Protein AF-L1PQD1-F1 (afdb_monomer)

pLDDT: mean 89.28, std 9.9, range [46.53, 98.81]

Solvent-accessible surface area (backbone atoms only — not comparable to full-atom values): 13372 Å² total; per-residue (Å²): 115,63,69,60,26,46,57,87,96,40,74,36,87,91,44,60,80,44,80,80,38,22,54,43,63,48,73,36,37,52,63,89,76,86,53,90,91,50,86,80,34,52,80,66,85,75,70,82,68,49,53,62,61,55,41,27,73,70,28,41,20,39,38,36,41,33,48,40,90,91,62,50,49,76,46,77,61,42,46,44,18,42,45,25,35,27,43,35,36,27,25,44,31,38,49,36,62,46,30,81,48,18,31,42,26,26,27,42,34,47,26,50,21,70,57,27,35,61,46,58,40,54,42,22,70,28,48,39,34,62,25,77,54,66,18,34,103,87,67,26,24,30,44,38,39,31,48,23,57,40,27,30,39,59,43,69,41,85,62,89,83,46,53,76,44,27,22,38,27,35,43,34,48,31,39,24,72,44,28,64,43,61,47,77,39,44,75,51,35,32,40,36,35,41,37,39,31,58,58,76,41,53,68,41,64,33,83,55,80,60,47,25,16,35,101,61,24,45,76,29,76,85,80,21,36,30,25,56,37,56,35,70,77,56,48,68,34,70,68,47,44,47,31,54,66,64,26,39,71,84,64,50,63,40,78,62,83,90,126

Secondary structure (DSSP, 8-state):
--GGGEETTEE-TTS---TTGGGS-EEEE-S----TTS---TT----TTHHHHHT-TT--SEEEEE--GGG-EE-SEEE--TT--EEEEESEE-SEEE-TT-TT--EEEEES-SS--EEE-TT-SSTT-STTS---TTTS-EEEEES-TT--EEEPP--TTSPSSPEEEEEEEES-TT--S-EE-TT--EEEEEEEES--S-EE---SPPB-B-TTS-B-TTT--EEEEE-HHHHTSHHHHHIIIIISTT--EE-----

Nearest PDB structures (foldseek):
  6nig-assembly1_B  TM=4.985E-01  e=6.477E-01  Homo sapiens
  1xcd-assembly1_A  TM=4.326E-01  e=9.245E-01  Bos taurus
  2xot-assembly1_A  TM=3.477E-01  e=4.949E+00  Mus musculus
  3a7b-assembly1_A  TM=3.875E-01  e=8.229E+00  Mus musculus
  6nig-assembly1_A  TM=2.194E-01  e=1.790E+00  Homo sapiens

Sequence (259 aa):
NFASVFSGDKIDLSKRLSSEEAVNALMISQASQNNPNIIDTSKINNLEGIEYIISNPLLKATIYIELSATKKQSIPYLKLGQKVGGFGIVWVDTPNIDLSKAENLIAIQIMNNASIKKIDLSASKAIMQKGVANHNNFSGTAIRFANCSQLEEVIFPDVSKAPAPISAYSISFLNLPALKSTIDLSKLQVVQYIYLGGISAKVIYPTQKFLYYLSRGEKDNTNGTLFFTPTEDIFNRPETKKFVETYIPDKKIGVARFN

Mean predicted aligned error: 5.27 Å

Structure (mmCIF, N/CA/C/O backbone):
data_AF-L1PQD1-F1
#
_entry.id   AF-L1PQD1-F1
#
loop_
_atom_site.group_PDB
_atom_site.id
_atom_site.type_symbol
_atom_site.label_atom_id
_atom_site.label_alt_id
_atom_site.label_comp_id
_atom_site.label_asym_id
_atom_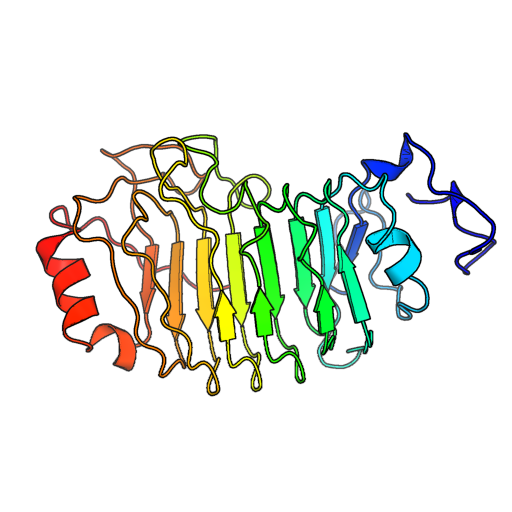site.label_entity_id
_atom_site.label_seq_id
_atom_site.pdbx_PDB_ins_code
_atom_site.Cartn_x
_atom_site.Cartn_y
_atom_site.Cartn_z
_atom_site.occupancy
_atom_site.B_iso_or_equiv
_atom_site.auth_seq_id
_atom_site.auth_comp_id
_atom_site.auth_asym_id
_atom_site.auth_atom_id
_atom_site.pdbx_PDB_model_num
ATOM 1 N N . ASN A 1 1 ? 9.389 12.717 -18.436 1.00 74.12 1 ASN A N 1
ATOM 2 C CA . ASN A 1 1 ? 10.100 12.074 -19.564 1.00 74.12 1 ASN A CA 1
ATOM 3 C C . ASN A 1 1 ? 11.375 11.441 -19.008 1.00 74.12 1 ASN A C 1
ATOM 5 O O . ASN A 1 1 ? 11.881 11.967 -18.024 1.00 74.12 1 ASN A O 1
ATOM 9 N N . PHE A 1 2 ? 11.837 10.325 -19.568 1.00 83.44 2 PHE A N 1
ATOM 10 C CA . PHE A 1 2 ? 13.028 9.574 -19.136 1.00 83.44 2 PHE A CA 1
ATOM 11 C C . PHE A 1 2 ? 14.003 9.406 -20.311 1.00 83.44 2 PHE A C 1
ATOM 13 O O . PHE A 1 2 ? 14.543 8.331 -20.531 1.00 83.44 2 PHE A O 1
ATOM 20 N N . ALA A 1 3 ? 14.158 10.439 -21.139 1.00 83.38 3 ALA A N 1
ATOM 21 C CA . ALA A 1 3 ? 14.835 10.345 -22.426 1.00 83.38 3 ALA A CA 1
ATOM 22 C C . ALA A 1 3 ? 16.300 9.894 -22.307 1.00 83.38 3 ALA A C 1
ATOM 24 O O . ALA A 1 3 ? 16.826 9.305 -23.253 1.00 83.38 3 ALA A O 1
ATOM 25 N N . SER A 1 4 ? 16.954 10.114 -21.159 1.00 86.50 4 SER A N 1
ATOM 26 C CA . SER A 1 4 ? 18.360 9.749 -20.976 1.00 86.50 4 SER A CA 1
ATOM 27 C C . SER A 1 4 ? 18.611 8.245 -21.051 1.00 86.50 4 SER A C 1
ATOM 29 O O . SER A 1 4 ? 19.727 7.856 -21.374 1.00 86.50 4 SER A O 1
ATOM 31 N N . VAL A 1 5 ? 17.605 7.402 -20.792 1.00 87.31 5 VAL A N 1
ATOM 32 C CA . VAL A 1 5 ? 17.732 5.932 -20.809 1.00 87.31 5 VAL A CA 1
ATOM 33 C C . VAL A 1 5 ? 17.101 5.272 -22.034 1.00 87.31 5 VAL A C 1
ATOM 35 O O . VAL A 1 5 ? 17.070 4.050 -22.106 1.00 87.31 5 VAL A O 1
ATOM 38 N N . PHE A 1 6 ? 16.613 6.043 -23.009 1.00 85.31 6 PHE A N 1
ATOM 39 C CA . PHE A 1 6 ? 16.013 5.494 -24.229 1.00 85.31 6 PHE A CA 1
ATOM 40 C C . PHE A 1 6 ? 16.946 5.614 -25.443 1.00 85.31 6 PHE A C 1
ATOM 42 O O . PHE A 1 6 ? 17.781 6.521 -25.559 1.00 85.31 6 PHE A O 1
ATOM 49 N N . SER A 1 7 ? 16.785 4.680 -26.375 1.00 83.19 7 SER A N 1
ATOM 50 C CA . SER A 1 7 ? 17.317 4.718 -27.736 1.00 83.19 7 SER A CA 1
ATOM 51 C C . SER A 1 7 ? 16.186 4.328 -28.688 1.00 83.19 7 SER A C 1
ATOM 53 O O . SER A 1 7 ? 15.835 3.155 -28.811 1.00 83.19 7 SER A O 1
ATOM 55 N N . GLY A 1 8 ? 15.550 5.334 -29.297 1.00 83.19 8 GLY A N 1
ATOM 56 C CA . GLY A 1 8 ? 14.286 5.142 -30.008 1.00 83.19 8 GLY A CA 1
ATOM 57 C C . GLY A 1 8 ? 13.163 4.740 -29.049 1.00 83.19 8 GLY A C 1
ATOM 58 O O . GLY A 1 8 ? 12.905 5.432 -28.066 1.00 83.19 8 GLY A O 1
ATOM 59 N N . ASP A 1 9 ? 12.509 3.618 -29.336 1.00 78.44 9 ASP A N 1
ATOM 60 C CA . ASP A 1 9 ? 11.418 3.027 -28.553 1.00 78.44 9 ASP A CA 1
ATOM 61 C C . ASP A 1 9 ? 11.890 2.008 -27.499 1.00 78.44 9 ASP A C 1
ATOM 63 O O . ASP A 1 9 ? 11.066 1.437 -26.784 1.00 78.44 9 ASP A O 1
ATOM 67 N N . LYS A 1 10 ? 13.206 1.789 -27.372 1.00 83.81 10 LYS A N 1
ATOM 68 C CA . LYS A 1 10 ? 13.803 0.807 -26.454 1.00 83.81 10 LYS A CA 1
ATOM 69 C C . LYS A 1 10 ? 14.551 1.474 -25.311 1.00 83.81 10 LYS A C 1
ATOM 71 O O . LYS A 1 10 ? 15.157 2.533 -25.484 1.00 83.81 10 LYS A O 1
ATOM 76 N N . ILE A 1 11 ? 14.569 0.807 -24.159 1.00 84.12 11 ILE A N 1
ATOM 77 C CA . ILE A 1 11 ? 15.434 1.175 -23.036 1.00 84.12 11 ILE A CA 1
ATOM 78 C C . ILE A 1 11 ? 16.861 0.704 -23.347 1.00 84.12 11 ILE A C 1
ATOM 80 O O . ILE A 1 11 ? 17.098 -0.467 -23.637 1.00 84.12 11 ILE A O 1
ATOM 84 N N . ASP A 1 12 ? 17.813 1.628 -23.292 1.00 85.19 12 ASP A N 1
ATOM 85 C CA . ASP A 1 12 ? 19.238 1.378 -23.480 1.00 85.19 12 ASP A CA 1
ATOM 86 C C . ASP A 1 12 ? 19.916 1.208 -22.117 1.00 85.19 12 ASP A C 1
ATOM 88 O O . ASP A 1 12 ? 20.188 2.177 -21.406 1.00 85.19 12 ASP A O 1
ATOM 92 N N . LEU A 1 13 ? 20.210 -0.045 -21.766 1.00 84.44 13 LEU A N 1
ATOM 93 C CA . LEU A 1 13 ? 20.796 -0.421 -20.475 1.00 84.44 13 LEU A CA 1
ATOM 94 C C . LEU A 1 13 ? 22.215 0.136 -20.261 1.00 84.44 13 LEU A C 1
ATOM 96 O O . LEU A 1 13 ? 22.699 0.153 -19.124 1.00 84.44 13 LEU A O 1
ATOM 100 N N . SER A 1 14 ? 22.887 0.589 -21.328 1.00 84.62 14 SER A N 1
ATOM 101 C CA . SER A 1 14 ? 24.205 1.227 -21.232 1.00 84.62 14 SER A CA 1
ATOM 102 C C . SER A 1 14 ? 24.129 2.674 -20.737 1.00 84.62 14 SER A C 1
ATOM 104 O O . SER A 1 14 ? 25.111 3.204 -20.205 1.00 84.62 14 SER A O 1
ATOM 106 N N . LYS A 1 15 ? 22.962 3.314 -20.871 1.00 86.38 15 LYS A N 1
ATOM 107 C CA . LYS A 1 15 ? 22.741 4.698 -20.459 1.00 86.38 15 LYS A CA 1
ATOM 108 C C . LYS A 1 15 ? 22.258 4.786 -19.019 1.00 86.38 15 LYS A C 1
ATOM 110 O O . LYS A 1 15 ? 21.586 3.903 -18.500 1.00 86.38 15 LYS A O 1
ATOM 115 N N . ARG A 1 16 ? 22.581 5.901 -18.363 1.00 86.44 16 ARG A N 1
ATOM 116 C CA . ARG A 1 16 ? 22.195 6.161 -16.971 1.00 86.44 16 ARG A CA 1
ATOM 117 C C . ARG A 1 16 ? 21.056 7.167 -16.898 1.00 86.44 16 ARG A C 1
ATOM 119 O O . ARG A 1 16 ? 21.007 8.118 -17.677 1.00 86.44 16 ARG A O 1
ATOM 126 N N . LEU A 1 17 ? 20.182 6.969 -15.912 1.00 89.88 17 LEU A N 1
ATOM 127 C CA . LEU A 1 17 ? 19.153 7.935 -15.546 1.00 89.88 17 LEU A CA 1
ATOM 128 C C . LEU A 1 17 ? 19.810 9.244 -15.092 1.00 89.88 17 LEU A C 1
ATOM 130 O O . LEU A 1 17 ? 20.686 9.223 -14.222 1.00 89.88 17 LEU A O 1
ATOM 134 N N . SER A 1 18 ? 19.403 10.367 -15.679 1.00 90.12 18 SER A N 1
ATOM 135 C CA . SER A 1 18 ? 19.914 11.679 -15.283 1.00 90.12 18 SER A CA 1
ATOM 136 C C . SER A 1 18 ? 19.324 12.125 -13.940 1.00 90.12 18 SER A C 1
ATOM 138 O O . SER A 1 18 ? 18.225 11.724 -13.553 1.00 90.12 18 SER A O 1
ATOM 140 N N . SER A 1 19 ? 20.040 12.990 -13.218 1.00 88.62 19 SER A N 1
ATOM 141 C CA . SER A 1 19 ? 19.554 13.543 -11.945 1.00 88.62 19 SER A CA 1
ATOM 142 C C . SER A 1 19 ? 18.266 14.359 -12.103 1.00 88.62 19 SER A C 1
ATOM 144 O O . SER A 1 19 ? 17.429 14.351 -11.204 1.00 88.62 19 SER A O 1
ATOM 146 N N . GLU A 1 20 ? 18.101 15.043 -13.238 1.00 90.12 20 GLU A N 1
ATOM 147 C CA . GLU A 1 20 ? 16.897 15.818 -13.561 1.00 90.12 20 GLU A CA 1
ATOM 148 C C . GLU A 1 20 ? 15.695 14.904 -13.822 1.00 90.12 20 GLU A C 1
ATOM 150 O O . GLU A 1 20 ? 14.583 15.192 -13.390 1.00 90.12 20 GLU A O 1
ATOM 155 N N . GLU A 1 21 ? 15.910 13.761 -14.476 1.00 90.31 21 GLU A N 1
ATOM 156 C CA . GLU A 1 21 ? 14.843 12.800 -14.756 1.00 90.31 21 GLU A CA 1
ATOM 157 C C . GLU A 1 21 ? 14.498 11.928 -13.549 1.00 90.31 21 GLU A C 1
ATOM 159 O O . GLU A 1 21 ? 13.374 11.442 -13.437 1.00 90.31 21 GLU A O 1
ATOM 164 N N . ALA A 1 22 ? 15.424 11.764 -12.606 1.00 91.00 22 ALA A N 1
ATOM 165 C CA . ALA A 1 22 ? 15.243 10.926 -11.428 1.00 91.00 22 ALA A CA 1
ATOM 166 C C . ALA A 1 22 ? 14.111 11.379 -10.489 1.00 91.00 22 ALA A C 1
ATOM 168 O O . ALA A 1 22 ? 13.666 10.593 -9.656 1.00 91.00 22 ALA A O 1
ATOM 169 N N . VAL A 1 23 ? 13.629 12.618 -10.604 1.00 90.00 23 VAL A N 1
ATOM 170 C CA . VAL A 1 23 ? 12.482 13.125 -9.828 1.00 90.00 23 VAL A CA 1
ATOM 171 C C . VAL A 1 23 ? 11.153 13.027 -10.580 1.00 90.00 23 VAL A C 1
ATOM 173 O O . VAL A 1 23 ? 10.097 13.274 -9.994 1.00 90.00 23 VAL A O 1
ATOM 176 N N . ASN A 1 24 ? 11.180 12.662 -11.864 1.00 89.62 24 ASN A N 1
ATOM 177 C CA . ASN A 1 24 ? 9.975 12.544 -12.672 1.00 89.62 24 ASN A CA 1
ATOM 178 C C . ASN A 1 24 ? 9.164 11.325 -12.240 1.00 89.62 24 ASN A C 1
ATOM 180 O O . ASN A 1 24 ? 9.697 10.227 -12.100 1.00 89.62 24 ASN A O 1
ATOM 184 N N . ALA A 1 25 ? 7.854 11.505 -12.077 1.00 88.94 25 ALA A N 1
ATOM 185 C CA . ALA A 1 25 ? 6.948 10.387 -11.861 1.00 88.94 25 ALA A CA 1
ATOM 186 C C . ALA A 1 25 ? 6.976 9.423 -13.060 1.00 88.94 25 ALA A C 1
ATOM 188 O O . ALA A 1 25 ? 6.908 9.854 -14.215 1.00 88.94 25 ALA A O 1
ATOM 189 N N . LEU A 1 26 ? 7.042 8.121 -12.781 1.00 90.44 26 LEU A N 1
ATOM 190 C CA . LEU A 1 26 ? 6.860 7.074 -13.781 1.00 90.44 26 LEU A CA 1
ATOM 191 C C . LEU A 1 26 ? 5.385 6.691 -13.790 1.00 90.44 26 LEU A C 1
ATOM 193 O O . LEU A 1 26 ? 4.930 5.960 -12.918 1.00 90.44 26 LEU A O 1
ATOM 197 N N . MET A 1 27 ? 4.646 7.241 -14.748 1.00 89.38 27 MET A N 1
ATOM 198 C CA . MET A 1 27 ? 3.200 7.076 -14.871 1.00 89.38 27 MET A CA 1
ATOM 199 C C . MET A 1 27 ? 2.902 6.403 -16.205 1.00 89.38 27 MET A C 1
ATOM 201 O O . MET A 1 27 ? 3.133 7.002 -17.253 1.00 89.38 27 MET A O 1
ATOM 205 N N . ILE A 1 28 ? 2.405 5.171 -16.166 1.00 90.19 28 ILE A N 1
ATOM 206 C CA . ILE A 1 28 ? 1.885 4.450 -17.329 1.00 90.19 28 ILE A CA 1
ATOM 207 C C . ILE A 1 28 ? 0.445 4.093 -16.997 1.00 90.19 28 ILE A C 1
ATOM 209 O O . ILE A 1 28 ? 0.208 3.382 -16.026 1.00 90.19 28 ILE A O 1
ATOM 213 N N . SER A 1 29 ? -0.520 4.588 -17.765 1.00 89.12 29 SER A N 1
ATOM 214 C CA . SER A 1 29 ? -1.926 4.231 -17.579 1.00 89.12 29 SER A CA 1
ATOM 215 C C . SER A 1 29 ? -2.605 4.004 -18.921 1.00 89.12 29 SER A C 1
ATOM 217 O O . SER A 1 29 ? -2.494 4.811 -19.844 1.00 89.12 29 SER A O 1
ATOM 219 N N . GLN A 1 30 ? -3.328 2.891 -19.014 1.00 86.56 30 GLN A N 1
ATOM 220 C CA . GLN A 1 30 ? -4.228 2.586 -20.125 1.00 86.56 30 GLN A CA 1
ATOM 221 C C . GLN A 1 30 ? -5.637 3.162 -19.940 1.00 86.56 30 GLN A C 1
ATOM 223 O O . GLN A 1 30 ? -6.500 2.923 -20.786 1.00 86.56 30 GLN A O 1
ATOM 228 N N . ALA A 1 31 ? -5.889 3.914 -18.865 1.00 79.31 31 ALA A N 1
ATOM 229 C CA . ALA A 1 31 ? -7.127 4.665 -18.721 1.00 79.31 31 ALA A CA 1
ATOM 230 C C . ALA A 1 31 ? -7.241 5.741 -19.818 1.00 79.31 31 ALA A C 1
ATOM 232 O O . ALA A 1 31 ? -6.238 6.274 -20.294 1.00 79.31 31 ALA A O 1
ATOM 233 N N . SER A 1 32 ? -8.475 6.073 -20.216 1.00 71.25 32 SER A N 1
ATOM 234 C CA . SER A 1 32 ? -8.728 7.117 -21.217 1.00 71.25 32 SER A CA 1
ATOM 235 C C . SER A 1 32 ? -8.133 8.447 -20.757 1.00 71.25 32 SER A C 1
ATOM 237 O O . SER A 1 32 ? -8.577 9.010 -19.753 1.00 71.25 32 SER A O 1
ATOM 239 N N . GLN A 1 33 ? -7.144 8.961 -21.491 1.00 69.12 33 GLN A N 1
ATOM 240 C CA . GLN A 1 33 ? -6.566 10.270 -21.220 1.00 69.12 33 GLN A CA 1
ATOM 241 C C . GLN A 1 33 ? -7.315 11.339 -22.013 1.00 69.12 33 GLN A C 1
ATOM 243 O O . GLN A 1 33 ? -7.155 11.459 -23.223 1.00 69.12 33 GLN A O 1
ATOM 248 N N . ASN A 1 34 ? -8.121 12.135 -21.313 1.00 68.50 34 ASN A N 1
ATOM 249 C CA . ASN A 1 34 ? -8.920 13.194 -21.931 1.00 68.50 34 ASN A CA 1
ATOM 250 C C . ASN A 1 34 ? -8.252 14.578 -21.821 1.00 68.50 34 ASN A C 1
ATOM 252 O O . ASN A 1 34 ? -8.765 15.548 -22.375 1.00 68.50 34 ASN A O 1
ATOM 256 N N . ASN A 1 35 ? -7.127 14.696 -21.103 1.00 73.69 35 ASN A N 1
ATOM 257 C CA . ASN A 1 35 ? -6.377 15.943 -20.984 1.00 73.69 35 ASN A CA 1
ATOM 258 C C . ASN A 1 35 ? -5.241 15.994 -22.025 1.00 73.69 35 ASN A C 1
ATOM 260 O O . ASN A 1 35 ? -4.272 15.244 -21.888 1.00 73.69 35 ASN A O 1
ATOM 264 N N . PRO A 1 36 ? -5.295 16.907 -23.012 1.00 70.50 36 PRO A N 1
ATOM 265 C CA . PRO A 1 36 ? -4.275 17.011 -24.058 1.00 70.50 36 PRO A CA 1
ATOM 266 C C . PRO A 1 36 ? -2.901 17.466 -23.538 1.00 70.50 36 PRO A C 1
ATOM 268 O O . PRO A 1 36 ? -1.906 17.313 -24.239 1.00 70.50 36 PRO A O 1
ATOM 271 N N . ASN A 1 37 ? -2.824 18.004 -22.316 1.00 74.88 37 ASN A N 1
ATOM 272 C CA . ASN A 1 37 ? -1.566 18.425 -21.692 1.00 74.88 37 ASN A CA 1
ATOM 273 C C . ASN A 1 37 ? -0.834 17.282 -20.972 1.00 74.88 37 ASN A C 1
ATOM 275 O O . ASN A 1 37 ? 0.238 17.501 -20.407 1.00 74.88 37 ASN A O 1
ATOM 279 N N . ILE A 1 38 ? -1.409 16.076 -20.939 1.00 71.94 38 ILE A N 1
ATOM 280 C CA . ILE A 1 38 ? -0.785 14.899 -20.336 1.00 71.94 38 ILE A CA 1
ATOM 281 C C . ILE A 1 38 ? -0.282 13.992 -21.454 1.00 71.94 38 ILE A C 1
ATOM 283 O O . ILE A 1 38 ? -0.984 13.741 -22.430 1.00 71.94 38 ILE A O 1
ATOM 287 N N . ILE A 1 39 ? 0.939 13.480 -21.292 1.00 77.38 39 ILE A N 1
ATOM 288 C CA . ILE A 1 39 ? 1.499 12.479 -22.199 1.00 77.38 39 ILE A CA 1
ATOM 289 C C . ILE A 1 39 ? 0.574 11.258 -22.195 1.00 77.38 39 ILE A C 1
ATOM 291 O O . ILE A 1 39 ? 0.394 10.605 -21.165 1.00 77.38 39 ILE A O 1
ATOM 295 N N . ASP A 1 40 ? -0.007 10.960 -23.354 1.00 81.00 40 ASP A N 1
ATOM 296 C CA . ASP A 1 40 ? -0.836 9.779 -23.549 1.00 81.00 40 ASP A CA 1
ATOM 297 C C . ASP A 1 40 ? 0.035 8.517 -23.490 1.00 81.00 40 ASP A C 1
ATOM 299 O O . ASP A 1 40 ? 0.809 8.221 -24.402 1.00 81.00 40 ASP A O 1
ATOM 303 N N . THR A 1 41 ? -0.092 7.774 -22.392 1.00 83.56 41 THR A N 1
ATOM 304 C CA . THR A 1 41 ? 0.613 6.504 -22.177 1.00 83.56 41 THR A CA 1
ATOM 305 C C . THR A 1 41 ? -0.256 5.288 -22.485 1.00 83.56 41 THR A C 1
ATOM 307 O O . THR A 1 41 ? 0.225 4.160 -22.386 1.00 83.56 41 THR A O 1
ATOM 310 N N . SER A 1 42 ? -1.492 5.485 -22.963 1.00 83.19 42 SER A N 1
ATOM 311 C CA . SER A 1 42 ? -2.436 4.395 -23.255 1.00 83.19 42 SER A CA 1
ATOM 312 C C . SER A 1 42 ? -1.979 3.473 -24.389 1.00 83.19 42 SER A C 1
ATOM 314 O O . SER A 1 42 ? -2.416 2.321 -24.495 1.00 83.19 42 SER A O 1
ATOM 316 N N . LYS A 1 43 ? -1.063 3.972 -25.225 1.00 82.31 43 LYS A N 1
ATOM 317 C CA . LYS A 1 43 ? -0.441 3.245 -26.336 1.00 82.31 43 LYS A CA 1
ATOM 318 C C . LYS A 1 43 ? 0.754 2.393 -25.905 1.00 82.31 43 LYS A C 1
ATOM 320 O O . LYS A 1 43 ? 1.199 1.559 -26.691 1.00 82.31 43 LYS A O 1
ATOM 325 N N . ILE A 1 44 ? 1.265 2.572 -24.684 1.00 82.06 44 ILE A N 1
ATOM 326 C CA . ILE A 1 44 ? 2.345 1.742 -24.146 1.00 82.06 44 ILE A CA 1
ATOM 327 C C . ILE A 1 44 ? 1.762 0.361 -23.823 1.00 82.06 44 ILE A C 1
ATOM 329 O O . ILE A 1 44 ? 0.948 0.194 -22.914 1.00 82.06 44 ILE A O 1
ATOM 333 N N . ASN A 1 45 ? 2.171 -0.636 -24.608 1.00 79.31 45 ASN A N 1
ATOM 334 C CA . ASN A 1 45 ? 1.689 -2.016 -24.499 1.00 79.31 45 ASN A CA 1
ATOM 335 C C . ASN A 1 45 ? 2.805 -3.016 -24.150 1.00 79.31 45 ASN A C 1
ATOM 337 O O . ASN A 1 45 ? 2.520 -4.203 -24.063 1.00 79.31 45 ASN A O 1
ATOM 341 N N . ASN A 1 46 ? 4.045 -2.560 -23.952 1.00 85.69 46 ASN A N 1
ATOM 342 C CA . ASN A 1 46 ? 5.180 -3.381 -23.529 1.00 85.69 46 ASN A CA 1
ATOM 343 C C . ASN A 1 46 ? 5.870 -2.703 -22.336 1.00 85.69 46 ASN A C 1
ATOM 345 O O . ASN A 1 46 ? 6.114 -1.498 -22.381 1.00 85.69 46 ASN A O 1
ATOM 349 N N . LEU A 1 47 ? 6.139 -3.469 -21.280 1.00 90.12 47 LEU A N 1
ATOM 350 C CA . LEU A 1 47 ? 6.832 -3.025 -20.068 1.00 90.12 47 LEU A CA 1
ATOM 351 C C . LEU A 1 47 ? 8.254 -3.597 -19.943 1.00 90.12 47 LEU A C 1
ATOM 353 O O . LEU A 1 47 ? 8.883 -3.426 -18.904 1.00 90.12 47 LEU A O 1
ATOM 357 N N . GLU A 1 48 ? 8.763 -4.280 -20.966 1.00 88.12 48 GLU A N 1
ATOM 358 C CA . GLU A 1 48 ? 10.111 -4.851 -20.964 1.00 88.12 48 GLU A CA 1
ATOM 359 C C . GLU A 1 48 ? 11.185 -3.803 -20.622 1.00 88.12 48 GLU A C 1
ATOM 361 O O . GLU A 1 48 ? 11.231 -2.713 -21.198 1.00 88.12 48 GLU A O 1
ATOM 366 N N . GLY A 1 49 ? 12.051 -4.134 -19.660 1.00 88.44 49 GLY A N 1
ATOM 367 C CA . GLY A 1 49 ? 13.152 -3.282 -19.214 1.00 88.44 49 GLY A CA 1
ATOM 368 C C . GLY A 1 49 ? 12.752 -2.184 -18.225 1.00 88.44 49 GLY A C 1
ATOM 369 O O . GLY A 1 49 ? 13.630 -1.476 -17.724 1.00 88.44 49 GLY A O 1
ATOM 370 N N . ILE A 1 50 ? 11.465 -2.023 -17.892 1.00 91.38 50 ILE A N 1
ATOM 371 C CA . ILE A 1 50 ? 11.012 -1.003 -16.932 1.00 91.38 50 ILE A CA 1
ATOM 372 C C . ILE A 1 50 ? 11.625 -1.196 -15.541 1.00 91.38 50 ILE A C 1
ATOM 374 O O . ILE A 1 50 ? 11.826 -0.226 -14.803 1.00 91.38 50 ILE A O 1
ATOM 378 N N . GLU A 1 51 ? 11.989 -2.431 -15.195 1.00 92.69 51 GLU A N 1
ATOM 379 C CA . GLU A 1 51 ? 12.708 -2.769 -13.974 1.00 92.69 51 GLU A CA 1
ATOM 380 C C . GLU A 1 51 ? 14.029 -1.998 -13.846 1.00 92.69 51 GLU A C 1
ATOM 382 O O . GLU A 1 51 ? 14.426 -1.665 -12.728 1.00 92.69 51 GLU A O 1
ATOM 387 N N . TYR A 1 52 ? 14.678 -1.629 -14.958 1.00 90.69 52 TYR A N 1
ATOM 388 C CA . TYR A 1 52 ? 15.921 -0.851 -14.958 1.00 90.69 52 TYR A CA 1
ATOM 389 C C . TYR A 1 52 ? 15.704 0.582 -14.461 1.00 90.69 52 TYR A C 1
ATOM 391 O O . TYR A 1 52 ? 16.519 1.123 -13.713 1.00 90.69 52 TYR A O 1
ATOM 399 N N . ILE A 1 53 ? 14.575 1.189 -14.835 1.00 91.88 53 ILE A N 1
ATOM 400 C CA . ILE A 1 53 ? 14.195 2.525 -14.368 1.00 91.88 53 ILE A CA 1
ATOM 401 C C . ILE A 1 53 ? 13.787 2.444 -12.897 1.00 91.88 53 ILE A C 1
ATOM 403 O O . ILE A 1 53 ? 14.305 3.196 -12.074 1.00 91.88 53 ILE A O 1
ATOM 407 N N . ILE A 1 54 ? 12.898 1.505 -12.555 1.00 93.75 54 ILE A N 1
ATOM 408 C CA . ILE A 1 54 ? 12.334 1.351 -11.202 1.00 93.75 54 ILE A CA 1
ATOM 409 C C . ILE A 1 54 ? 13.415 1.046 -10.160 1.00 93.75 54 ILE A C 1
ATOM 411 O O . ILE A 1 54 ? 13.383 1.590 -9.054 1.00 93.75 54 ILE A O 1
ATOM 415 N N . SER A 1 55 ? 14.380 0.194 -10.510 1.00 91.88 55 SER A N 1
ATOM 416 C CA . SER A 1 55 ? 15.466 -0.197 -9.607 1.00 91.88 55 SER A CA 1
ATOM 417 C C . SER A 1 55 ? 16.606 0.817 -9.538 1.00 91.88 55 SER A C 1
ATOM 419 O O . SER A 1 55 ? 17.542 0.632 -8.751 1.00 91.88 55 SER A O 1
ATOM 421 N N . ASN A 1 56 ? 16.539 1.906 -10.311 1.00 92.06 56 ASN A N 1
ATOM 422 C CA . ASN A 1 56 ? 17.596 2.901 -10.339 1.00 92.06 56 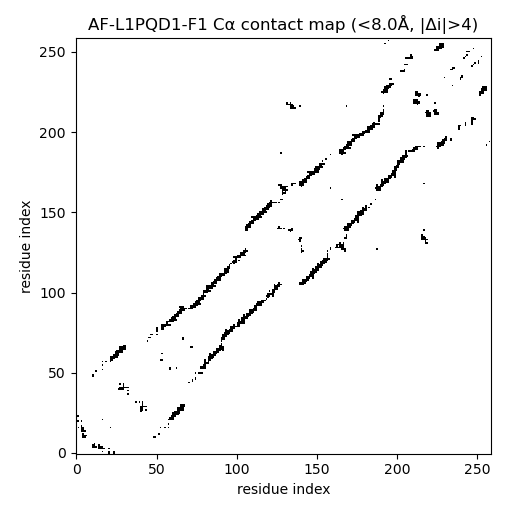ASN A CA 1
ATOM 423 C C . ASN A 1 56 ? 17.750 3.591 -8.961 1.00 92.06 56 ASN A C 1
ATOM 425 O O . ASN A 1 56 ? 16.795 4.192 -8.462 1.00 92.06 56 ASN A O 1
ATOM 429 N N . PRO A 1 57 ? 18.951 3.594 -8.347 1.00 90.06 57 PRO A N 1
ATOM 430 C CA . PRO A 1 57 ? 19.169 4.188 -7.023 1.00 90.06 57 PRO A CA 1
ATOM 431 C C . PRO A 1 57 ? 18.925 5.701 -6.931 1.00 90.06 57 PRO A C 1
ATOM 433 O O . PRO A 1 57 ? 18.765 6.238 -5.829 1.00 90.06 57 PRO A O 1
ATOM 436 N N . LEU A 1 58 ? 18.952 6.414 -8.061 1.00 92.00 58 LEU A N 1
ATOM 437 C CA . LEU A 1 58 ? 18.686 7.850 -8.100 1.00 92.00 58 LEU A CA 1
ATOM 438 C C . LEU A 1 58 ? 17.189 8.160 -8.089 1.00 92.00 58 LEU A C 1
ATOM 440 O O . LEU A 1 58 ? 16.831 9.241 -7.622 1.00 92.00 58 LEU A O 1
ATOM 444 N N . LEU A 1 59 ? 16.339 7.230 -8.543 1.00 94.19 59 LEU A N 1
ATOM 445 C CA . LEU A 1 59 ? 14.908 7.458 -8.724 1.00 94.19 59 LEU A CA 1
ATOM 446 C C . LEU A 1 59 ? 14.239 7.851 -7.397 1.00 94.19 59 LEU A C 1
ATOM 448 O O . LEU A 1 59 ? 14.124 7.060 -6.459 1.00 94.19 59 LEU A O 1
ATOM 452 N N . LYS A 1 60 ? 13.779 9.099 -7.337 1.00 94.06 60 LYS A N 1
ATOM 453 C CA . LYS A 1 60 ? 13.076 9.736 -6.222 1.00 94.06 60 LYS A CA 1
ATOM 454 C C . LYS A 1 60 ? 11.695 10.174 -6.695 1.00 94.06 60 LYS A C 1
ATOM 456 O O . LYS A 1 60 ? 11.389 11.363 -6.770 1.00 94.06 60 LYS A O 1
ATOM 461 N N . ALA A 1 61 ? 10.874 9.199 -7.053 1.00 91.06 61 ALA A N 1
ATOM 462 C CA . ALA A 1 61 ? 9.609 9.452 -7.719 1.00 91.06 61 ALA A CA 1
ATOM 463 C C . ALA A 1 61 ? 8.486 8.549 -7.206 1.00 91.06 61 ALA A C 1
ATOM 465 O O . ALA A 1 61 ? 8.712 7.601 -6.449 1.00 91.06 61 ALA A O 1
ATOM 466 N N . THR A 1 62 ? 7.266 8.867 -7.637 1.00 91.69 62 THR A N 1
ATOM 467 C CA . THR A 1 62 ? 6.141 7.930 -7.595 1.00 91.69 62 THR A CA 1
ATOM 468 C C . THR A 1 62 ? 6.146 7.103 -8.872 1.00 91.69 62 THR A C 1
ATOM 470 O O . THR A 1 62 ? 6.327 7.645 -9.963 1.00 91.69 62 THR A O 1
ATOM 473 N N . ILE A 1 63 ? 5.931 5.803 -8.720 1.00 94.19 63 ILE A N 1
ATOM 474 C CA . ILE A 1 63 ? 5.780 4.836 -9.800 1.00 94.19 63 ILE A CA 1
ATOM 475 C C . ILE A 1 63 ? 4.329 4.370 -9.784 1.00 94.19 63 ILE A C 1
ATOM 477 O O . ILE A 1 63 ? 3.852 3.895 -8.755 1.00 94.19 63 ILE A O 1
ATOM 481 N N . TYR A 1 64 ? 3.631 4.500 -10.904 1.00 93.31 64 TYR A N 1
ATOM 482 C CA . TYR A 1 64 ? 2.271 4.010 -11.078 1.00 93.31 64 TYR A CA 1
ATOM 483 C C . TYR A 1 64 ? 2.117 3.407 -12.472 1.00 93.31 64 TYR A C 1
ATOM 485 O O . TYR A 1 64 ? 2.305 4.096 -13.477 1.00 93.31 64 TYR A O 1
ATOM 493 N N . ILE A 1 65 ? 1.794 2.118 -12.523 1.00 94.38 65 ILE A N 1
ATOM 494 C CA . ILE A 1 65 ? 1.569 1.377 -13.762 1.00 94.38 65 ILE A CA 1
ATOM 495 C C . ILE A 1 65 ? 0.185 0.746 -13.696 1.00 94.38 65 ILE A C 1
ATOM 497 O O . ILE A 1 65 ? -0.080 -0.137 -12.884 1.00 94.38 65 ILE A O 1
ATOM 501 N N . GLU A 1 66 ? -0.692 1.182 -14.580 1.00 93.31 66 GLU A N 1
ATOM 502 C CA . GLU A 1 66 ? -2.055 0.700 -14.700 1.00 93.31 66 GLU A CA 1
ATOM 503 C C . GLU A 1 66 ? -2.300 0.206 -16.120 1.00 93.31 66 GLU A C 1
ATOM 505 O O . GLU A 1 66 ? -2.331 0.971 -17.086 1.00 93.31 66 GLU A O 1
ATOM 510 N N . LEU A 1 67 ? -2.480 -1.104 -16.240 1.00 93.31 67 LEU A N 1
ATOM 511 C CA . LEU A 1 67 ? -2.920 -1.741 -17.472 1.00 93.31 67 LEU A CA 1
ATOM 512 C C . LEU A 1 67 ? -4.415 -2.067 -17.387 1.00 93.31 67 LEU A C 1
ATOM 514 O O . LEU A 1 67 ? -5.100 -1.750 -16.417 1.00 93.31 67 LEU A O 1
ATOM 518 N N . SER A 1 68 ? -4.930 -2.725 -18.416 1.00 90.88 68 SER A N 1
ATOM 519 C CA . SER A 1 68 ? -6.298 -3.242 -18.462 1.00 90.88 68 SER A CA 1
ATOM 520 C C . SER A 1 68 ? -6.328 -4.760 -18.293 1.00 90.88 68 SER A C 1
ATOM 522 O O . SER A 1 68 ? -5.353 -5.452 -18.588 1.00 90.88 68 SER A O 1
ATOM 524 N N . ALA A 1 69 ? -7.484 -5.303 -17.901 1.00 91.12 69 ALA A N 1
ATOM 525 C CA . ALA A 1 69 ? -7.692 -6.748 -17.776 1.00 91.12 69 ALA A CA 1
ATOM 526 C C . ALA A 1 69 ? -7.311 -7.531 -19.050 1.00 91.12 69 ALA A C 1
ATOM 528 O O . ALA A 1 69 ? -6.773 -8.635 -18.969 1.00 91.12 69 ALA A O 1
ATOM 529 N N . THR A 1 70 ? -7.549 -6.940 -20.225 1.00 90.12 70 THR A N 1
ATOM 530 C CA . THR A 1 70 ? -7.260 -7.529 -21.542 1.00 90.12 70 THR A CA 1
ATOM 531 C C . THR A 1 70 ? -5.810 -7.364 -21.994 1.00 90.12 70 THR A C 1
ATOM 533 O O . THR A 1 70 ? -5.395 -8.039 -22.929 1.00 90.12 70 THR A O 1
ATOM 536 N N . LYS A 1 71 ? -5.040 -6.466 -21.370 1.00 89.19 71 LYS A N 1
ATOM 537 C CA . LYS A 1 71 ? -3.641 -6.171 -21.728 1.00 89.19 71 LYS A CA 1
ATOM 538 C C . LYS A 1 71 ? -2.684 -6.362 -20.551 1.00 89.19 71 LYS A C 1
ATOM 540 O O . LYS A 1 71 ? -1.615 -5.756 -20.527 1.00 89.19 71 LYS A O 1
ATOM 545 N N . LYS A 1 72 ? -3.080 -7.162 -19.559 1.00 91.12 72 LYS A N 1
ATOM 546 C CA . LYS A 1 72 ? -2.250 -7.467 -18.393 1.00 91.12 72 LYS A CA 1
ATOM 547 C C . LYS A 1 72 ? -0.900 -8.040 -18.828 1.00 91.12 72 LYS A C 1
ATOM 549 O O . LYS A 1 72 ? -0.829 -8.818 -19.778 1.00 91.12 72 LYS A O 1
ATOM 554 N N . GLN A 1 73 ? 0.154 -7.668 -18.117 1.00 94.00 73 GLN A N 1
ATOM 555 C CA . GLN A 1 73 ? 1.524 -8.116 -18.379 1.00 94.00 73 GLN A CA 1
ATOM 556 C C . GLN A 1 73 ? 2.149 -8.677 -17.113 1.00 94.00 73 GLN A C 1
ATOM 558 O O . GLN A 1 73 ? 1.652 -8.418 -16.017 1.00 94.00 73 GLN A O 1
ATOM 563 N N . SER A 1 74 ? 3.238 -9.428 -17.267 1.00 95.31 74 SER A N 1
ATOM 564 C CA . SER A 1 74 ? 4.018 -9.916 -16.136 1.00 95.31 74 SER A CA 1
ATOM 565 C C . SER A 1 74 ? 5.397 -9.277 -16.099 1.00 95.31 74 SER A C 1
ATOM 567 O O . SER A 1 74 ? 6.069 -9.177 -17.122 1.00 95.31 74 SER A O 1
ATOM 569 N N . ILE A 1 75 ? 5.813 -8.881 -14.901 1.00 96.06 75 ILE A N 1
ATOM 570 C CA . ILE A 1 75 ? 7.194 -8.528 -14.585 1.00 96.06 75 ILE A CA 1
ATOM 571 C C . ILE A 1 75 ? 7.656 -9.524 -13.517 1.00 96.06 75 ILE A C 1
ATOM 573 O O . ILE A 1 75 ? 7.097 -9.509 -12.424 1.00 96.06 75 ILE A O 1
ATOM 577 N N . PRO A 1 76 ? 8.644 -10.397 -13.777 1.00 95.56 76 PRO A N 1
ATOM 578 C CA . PRO A 1 76 ? 9.003 -11.466 -12.838 1.00 95.56 76 PRO A CA 1
ATOM 579 C C . PRO A 1 76 ? 9.506 -10.968 -11.477 1.00 95.56 76 PRO A C 1
ATOM 581 O O . PRO A 1 76 ? 9.321 -11.631 -10.451 1.00 95.56 76 PRO A O 1
ATOM 584 N N . TYR A 1 77 ? 10.172 -9.813 -11.474 1.00 96.69 77 TYR A N 1
ATOM 585 C CA . TYR A 1 77 ? 10.822 -9.253 -10.301 1.00 96.69 77 TYR A CA 1
ATOM 586 C C . TYR A 1 77 ? 10.916 -7.730 -10.395 1.00 96.69 77 TYR A C 1
ATOM 588 O O . TYR A 1 77 ? 11.364 -7.190 -11.405 1.00 96.69 77 TYR A O 1
ATOM 596 N N . LEU A 1 78 ? 10.552 -7.041 -9.317 1.00 97.06 78 LEU A N 1
ATOM 597 C CA . LEU A 1 78 ? 10.768 -5.605 -9.155 1.00 97.06 78 LEU A CA 1
ATOM 598 C C . LEU A 1 78 ? 11.506 -5.338 -7.851 1.00 97.06 78 LEU A C 1
ATOM 600 O O . LEU A 1 78 ? 11.159 -5.891 -6.814 1.00 97.06 78 LEU A O 1
ATOM 604 N N . LYS A 1 79 ? 12.495 -4.446 -7.889 1.00 97.06 79 LYS A N 1
ATOM 605 C CA . LYS A 1 79 ? 13.208 -3.970 -6.701 1.00 97.06 79 LYS A CA 1
ATOM 606 C C . LYS A 1 79 ? 13.095 -2.464 -6.616 1.00 97.06 79 LYS A C 1
ATOM 608 O O . LYS A 1 79 ? 13.499 -1.778 -7.551 1.00 97.06 79 LYS A O 1
ATOM 613 N N . LEU A 1 80 ? 12.586 -1.956 -5.501 1.00 96.38 80 LEU A N 1
ATOM 614 C CA . LEU A 1 80 ? 12.445 -0.517 -5.300 1.00 96.38 80 LEU A CA 1
ATOM 615 C C . LEU A 1 80 ? 13.689 0.063 -4.626 1.00 96.38 80 LEU A C 1
ATOM 617 O O . LEU A 1 80 ? 14.239 -0.494 -3.672 1.00 96.38 80 LEU A O 1
ATOM 621 N N . GLY A 1 81 ? 14.122 1.218 -5.128 1.00 93.62 81 GLY A N 1
ATOM 622 C CA . GLY A 1 81 ? 15.174 2.016 -4.510 1.00 93.62 81 GLY A CA 1
ATOM 623 C C . GLY A 1 81 ? 14.702 2.747 -3.249 1.00 93.62 81 GLY A C 1
ATOM 624 O O . GLY A 1 81 ? 13.515 2.982 -3.037 1.00 93.62 81 GLY A O 1
ATOM 625 N N . GLN A 1 82 ? 15.663 3.186 -2.433 1.00 95.19 82 GLN A N 1
ATOM 626 C CA . GLN A 1 82 ? 15.415 3.865 -1.152 1.00 95.19 82 GLN A CA 1
ATOM 627 C C . GLN A 1 82 ? 14.602 5.150 -1.256 1.00 95.19 82 GLN A C 1
ATOM 629 O O . GLN A 1 82 ? 13.874 5.503 -0.332 1.00 95.19 82 GLN A O 1
ATOM 634 N N . LYS A 1 83 ? 14.736 5.860 -2.374 1.00 95.31 83 LYS A N 1
ATOM 635 C CA . LYS A 1 83 ? 14.176 7.197 -2.561 1.00 95.31 83 LYS A CA 1
ATOM 636 C C . LYS A 1 83 ? 12.776 7.191 -3.179 1.00 95.31 83 LYS A C 1
ATOM 638 O O . LYS A 1 83 ? 12.172 8.261 -3.252 1.00 95.31 83 LYS A O 1
ATOM 643 N N . VAL A 1 84 ? 12.268 6.031 -3.604 1.00 95.00 84 VAL A N 1
ATOM 644 C CA . VAL A 1 84 ? 10.928 5.895 -4.190 1.00 95.00 84 VAL A CA 1
ATOM 645 C C . VAL A 1 84 ? 9.880 6.287 -3.152 1.00 95.00 84 VAL A C 1
ATOM 647 O O . VAL A 1 84 ? 9.874 5.769 -2.038 1.00 95.00 84 VAL A O 1
ATOM 650 N N . GLY A 1 85 ? 9.011 7.228 -3.521 1.00 92.81 85 GLY A N 1
ATOM 651 C CA . GLY A 1 85 ? 7.982 7.766 -2.631 1.00 92.81 85 GLY A CA 1
ATOM 652 C C . GLY A 1 85 ? 6.667 6.996 -2.710 1.00 92.81 85 GLY A C 1
ATOM 653 O O . GLY A 1 85 ? 6.009 6.791 -1.700 1.00 92.81 85 GLY A O 1
ATOM 654 N N . GLY A 1 86 ? 6.280 6.516 -3.886 1.00 94.06 86 GLY A N 1
ATOM 655 C CA . GLY A 1 86 ? 5.030 5.781 -4.064 1.00 94.06 86 GLY A CA 1
ATOM 656 C C . GLY A 1 86 ? 5.180 4.683 -5.100 1.00 94.06 86 GLY A C 1
ATOM 657 O O . GLY A 1 86 ? 5.950 4.837 -6.048 1.00 94.06 86 GLY A O 1
ATOM 658 N N . PHE A 1 87 ? 4.447 3.591 -4.919 1.00 96.44 87 PHE A N 1
ATOM 659 C CA . PHE A 1 87 ? 4.459 2.462 -5.840 1.00 96.44 87 PHE A CA 1
ATOM 660 C C . PHE A 1 87 ? 3.054 1.909 -6.049 1.00 96.44 87 PHE A C 1
ATOM 662 O O . PHE A 1 87 ? 2.389 1.511 -5.098 1.00 96.44 87 PHE A O 1
ATOM 669 N N . GLY A 1 88 ? 2.607 1.877 -7.296 1.00 95.94 88 GLY A N 1
ATOM 670 C CA . GLY A 1 88 ? 1.305 1.367 -7.681 1.00 95.94 88 GLY A CA 1
ATOM 671 C C . GLY A 1 88 ? 1.399 0.484 -8.912 1.00 95.94 88 GLY A C 1
ATOM 672 O O . GLY A 1 88 ? 1.944 0.912 -9.927 1.00 95.94 88 GLY A O 1
ATOM 673 N N . ILE A 1 89 ? 0.836 -0.717 -8.839 1.00 96.75 89 ILE A N 1
ATOM 674 C CA . ILE A 1 89 ? 0.620 -1.571 -10.005 1.00 96.75 89 ILE A CA 1
ATOM 675 C C . ILE A 1 89 ? -0.820 -2.088 -10.042 1.00 96.75 89 ILE A C 1
ATOM 677 O O . ILE A 1 89 ? -1.362 -2.541 -9.030 1.00 96.75 89 ILE A O 1
ATOM 681 N N . VAL A 1 90 ? -1.443 -2.016 -11.214 1.00 95.88 90 VAL A N 1
ATOM 682 C CA . VAL A 1 90 ? -2.808 -2.489 -11.473 1.00 95.88 90 VAL A CA 1
ATOM 683 C C . VAL A 1 90 ? -2.799 -3.294 -12.767 1.00 95.88 90 VAL A C 1
ATOM 685 O O . VAL A 1 90 ? -2.354 -2.793 -13.799 1.00 95.88 90 VAL A O 1
ATOM 688 N N . TRP A 1 91 ? -3.274 -4.544 -12.717 1.00 95.94 91 TRP A N 1
ATOM 689 C CA . TRP A 1 91 ? -3.211 -5.487 -13.850 1.00 95.94 91 TRP A CA 1
ATOM 690 C C . TRP A 1 91 ? -1.781 -5.764 -14.357 1.00 95.94 91 TRP A C 1
ATOM 692 O O . TRP A 1 91 ? -1.576 -6.100 -15.524 1.00 95.94 91 TRP A O 1
ATOM 702 N N . VAL A 1 92 ? -0.791 -5.661 -13.468 1.00 96.38 92 VAL A N 1
ATOM 703 C CA . VAL A 1 92 ? 0.586 -6.113 -13.704 1.00 96.38 92 VAL A CA 1
ATOM 704 C C . VAL A 1 92 ? 0.879 -7.240 -12.722 1.00 96.38 92 VAL A C 1
ATOM 706 O O . VAL A 1 92 ? 0.829 -7.048 -11.505 1.00 96.38 92 VAL A O 1
ATOM 709 N N . ASP A 1 93 ? 1.145 -8.430 -13.251 1.00 97.50 93 ASP A N 1
ATOM 710 C CA . ASP A 1 93 ? 1.469 -9.600 -12.449 1.00 97.50 93 ASP A CA 1
ATOM 711 C C . ASP A 1 93 ? 2.957 -9.599 -12.099 1.00 97.50 93 ASP A C 1
ATOM 713 O O . ASP A 1 93 ? 3.828 -9.682 -12.965 1.00 97.50 93 ASP A O 1
ATOM 717 N N . THR A 1 94 ? 3.257 -9.487 -10.814 1.00 97.31 94 THR A N 1
ATOM 718 C CA . THR A 1 94 ? 4.625 -9.438 -10.299 1.00 97.31 94 THR A CA 1
ATOM 719 C C . THR A 1 94 ? 4.708 -10.324 -9.067 1.00 97.31 94 THR A C 1
ATOM 721 O O . THR A 1 94 ? 4.258 -9.890 -8.004 1.00 97.31 94 THR A O 1
ATOM 724 N N . PRO A 1 95 ? 5.252 -11.550 -9.184 1.00 97.62 95 PRO A N 1
ATOM 725 C CA . PRO A 1 95 ? 5.298 -12.492 -8.069 1.00 97.62 95 PRO A CA 1
ATOM 726 C C . PRO A 1 95 ? 6.273 -12.059 -6.972 1.00 97.62 95 PRO A C 1
ATOM 728 O O . PRO A 1 95 ? 6.100 -12.446 -5.819 1.00 97.62 95 PRO A O 1
ATOM 731 N N . ASN A 1 96 ? 7.287 -11.256 -7.317 1.00 97.50 96 ASN A N 1
ATOM 732 C CA . ASN A 1 96 ? 8.340 -10.836 -6.399 1.00 97.50 96 ASN A CA 1
ATOM 733 C C . ASN A 1 96 ? 8.550 -9.320 -6.452 1.00 97.50 96 ASN A C 1
ATOM 735 O O . ASN A 1 96 ? 9.009 -8.783 -7.461 1.00 97.50 96 ASN A O 1
ATOM 739 N N . ILE A 1 97 ? 8.254 -8.641 -5.344 1.00 98.31 97 ILE A N 1
ATOM 740 C CA . ILE A 1 97 ? 8.518 -7.210 -5.170 1.00 98.31 97 ILE A CA 1
ATOM 741 C C . ILE A 1 97 ? 9.438 -7.049 -3.959 1.00 98.31 97 ILE A C 1
ATOM 743 O O . ILE A 1 97 ? 9.026 -7.249 -2.818 1.00 98.31 97 ILE A O 1
ATOM 747 N N . ASP A 1 98 ? 10.695 -6.698 -4.210 1.00 98.25 98 ASP A N 1
ATOM 748 C CA . ASP A 1 98 ? 11.692 -6.416 -3.184 1.00 98.25 98 ASP A CA 1
ATOM 749 C C . ASP A 1 98 ? 11.576 -4.959 -2.716 1.00 98.25 98 ASP A C 1
ATOM 751 O O . ASP A 1 98 ? 11.990 -4.011 -3.396 1.00 98.25 98 ASP A O 1
ATOM 755 N N . LEU A 1 99 ? 11.012 -4.808 -1.518 1.00 98.12 99 LEU A N 1
ATOM 756 C CA . LEU A 1 99 ? 10.852 -3.546 -0.799 1.00 98.12 99 LEU A CA 1
ATOM 757 C C . LEU A 1 99 ? 11.881 -3.375 0.328 1.00 98.12 99 LEU A C 1
ATOM 759 O O . LEU A 1 99 ? 11.808 -2.397 1.068 1.00 98.12 99 LEU A O 1
ATOM 763 N N . SER A 1 100 ? 12.872 -4.269 0.448 1.00 97.44 100 SER A N 1
ATOM 764 C CA . SER A 1 100 ? 13.844 -4.292 1.559 1.00 97.44 100 SER A CA 1
ATOM 765 C C . SER A 1 100 ? 14.661 -3.007 1.713 1.00 97.44 100 SER A C 1
ATOM 767 O O . SER A 1 100 ? 15.235 -2.759 2.771 1.00 97.44 100 SER A O 1
ATOM 769 N N . LYS A 1 101 ? 14.725 -2.181 0.664 1.00 96.19 101 LYS A N 1
ATOM 770 C CA . LYS A 1 101 ? 15.413 -0.886 0.674 1.00 96.19 101 LYS A CA 1
ATOM 771 C C . LYS A 1 101 ? 14.475 0.315 0.631 1.00 96.19 101 LYS A C 1
ATOM 773 O O . LYS A 1 101 ? 14.985 1.424 0.684 1.00 96.19 101 LYS A O 1
ATOM 778 N N . ALA A 1 102 ? 13.159 0.137 0.524 1.00 96.25 102 ALA A N 1
ATOM 779 C CA . ALA A 1 102 ? 12.191 1.194 0.216 1.00 96.25 102 ALA A CA 1
ATOM 780 C C . ALA A 1 102 ? 11.847 2.089 1.431 1.00 96.25 102 ALA A C 1
ATOM 782 O O . ALA A 1 102 ? 10.692 2.203 1.837 1.00 96.25 102 ALA A O 1
ATOM 783 N N . GLU A 1 103 ? 12.853 2.743 2.019 1.00 96.00 103 GLU A N 1
ATOM 784 C CA . GLU A 1 103 ? 12.702 3.518 3.259 1.00 96.00 103 GLU A CA 1
ATOM 785 C C . GLU A 1 103 ? 11.748 4.716 3.132 1.00 96.00 103 GLU A C 1
ATOM 787 O O . GLU A 1 103 ? 11.020 5.018 4.078 1.00 96.00 103 GLU A O 1
ATOM 792 N N . ASN A 1 104 ? 11.719 5.382 1.972 1.00 95.06 104 ASN A N 1
ATOM 793 C CA . ASN A 1 104 ? 10.897 6.577 1.749 1.00 95.06 104 ASN A CA 1
ATOM 794 C C . ASN A 1 104 ? 9.502 6.278 1.191 1.00 95.06 104 ASN A C 1
ATOM 796 O O . ASN A 1 104 ? 8.762 7.218 0.887 1.00 95.06 104 ASN A O 1
ATOM 800 N N . LEU A 1 105 ? 9.136 5.003 1.040 1.00 95.31 105 LEU A N 1
ATOM 801 C CA . LEU A 1 105 ? 7.839 4.628 0.498 1.00 95.31 105 LEU A CA 1
ATOM 802 C C . LEU A 1 105 ? 6.743 5.136 1.437 1.00 95.31 105 LEU A C 1
ATOM 804 O O . LEU A 1 105 ? 6.703 4.730 2.594 1.00 95.31 105 LEU A O 1
ATOM 808 N N . ILE A 1 106 ? 5.874 6.019 0.946 1.00 92.75 106 ILE A N 1
ATOM 809 C CA . ILE A 1 106 ? 4.710 6.560 1.661 1.00 92.75 106 ILE A CA 1
ATOM 810 C C . ILE A 1 106 ? 3.416 5.868 1.239 1.00 92.75 106 ILE A C 1
ATOM 812 O O . ILE A 1 106 ? 2.490 5.777 2.040 1.00 92.75 106 ILE A O 1
ATOM 816 N N . ALA A 1 107 ? 3.337 5.377 0.003 1.00 92.75 107 ALA A N 1
ATOM 817 C CA . ALA A 1 107 ? 2.121 4.798 -0.547 1.00 92.75 107 ALA A CA 1
ATOM 818 C C . ALA A 1 107 ? 2.410 3.547 -1.376 1.00 92.75 107 ALA A C 1
ATOM 820 O O . ALA A 1 107 ? 3.340 3.531 -2.183 1.00 92.75 107 ALA A O 1
ATOM 821 N N . ILE A 1 108 ? 1.576 2.525 -1.198 1.00 96.44 108 ILE A N 1
ATOM 822 C CA . ILE A 1 108 ? 1.602 1.294 -1.975 1.00 96.44 108 ILE A CA 1
ATOM 823 C C . ILE A 1 108 ? 0.201 0.911 -2.457 1.00 96.44 108 ILE A C 1
ATOM 825 O O . ILE A 1 108 ? -0.760 0.914 -1.683 1.00 96.44 108 ILE A O 1
ATOM 829 N N . GLN A 1 109 ? 0.103 0.557 -3.736 1.00 96.25 109 GLN A N 1
ATOM 830 C CA . GLN A 1 109 ? -1.087 -0.012 -4.354 1.00 96.25 109 GLN A CA 1
ATOM 831 C C . GLN A 1 109 ? -0.710 -1.240 -5.187 1.00 96.25 109 GLN A C 1
ATOM 833 O O . GLN A 1 109 ? 0.114 -1.157 -6.091 1.00 96.25 109 GLN A O 1
ATOM 838 N N . ILE A 1 110 ? -1.323 -2.385 -4.910 1.00 98.00 110 ILE A N 1
ATOM 839 C CA . ILE A 1 110 ? -1.197 -3.581 -5.750 1.00 98.00 110 ILE A CA 1
ATOM 840 C C . ILE A 1 110 ? -2.594 -4.128 -5.968 1.00 98.00 110 ILE A C 1
ATOM 842 O O . ILE A 1 110 ? -3.275 -4.512 -5.015 1.00 98.00 110 ILE A O 1
ATOM 846 N N . MET A 1 111 ? -3.033 -4.126 -7.222 1.00 97.56 111 MET A N 1
ATOM 847 C CA . MET A 1 111 ? -4.378 -4.545 -7.584 1.00 97.56 111 MET A CA 1
ATOM 848 C C . MET A 1 111 ? -4.367 -5.500 -8.771 1.00 97.56 111 MET A C 1
ATOM 850 O O . MET A 1 111 ? -3.648 -5.287 -9.749 1.00 97.56 111 MET A O 1
ATOM 854 N N . ASN A 1 112 ? -5.217 -6.525 -8.709 1.00 98.00 112 ASN A N 1
ATOM 855 C CA . ASN A 1 112 ? -5.371 -7.528 -9.767 1.00 98.00 112 ASN A CA 1
ATOM 856 C C . ASN A 1 112 ? -4.042 -8.231 -10.116 1.00 98.00 112 ASN A C 1
ATOM 858 O O . ASN A 1 112 ? -3.714 -8.412 -11.290 1.00 98.00 112 ASN A O 1
ATOM 862 N N . ASN A 1 113 ? -3.265 -8.594 -9.093 1.00 98.31 113 ASN A N 1
ATOM 863 C CA . ASN A 1 113 ? -2.021 -9.353 -9.224 1.00 98.31 113 ASN A CA 1
ATOM 864 C C . ASN A 1 113 ? -2.290 -10.821 -8.856 1.00 98.31 113 ASN A C 1
ATOM 866 O O . ASN A 1 113 ? -2.830 -11.114 -7.790 1.00 98.31 113 ASN A O 1
ATOM 870 N N . ALA A 1 114 ? -1.953 -11.746 -9.752 1.00 97.06 114 ALA A N 1
ATOM 871 C CA . ALA A 1 114 ? -2.377 -13.138 -9.639 1.00 97.06 114 ALA A CA 1
ATOM 872 C C . ALA A 1 114 ? -1.404 -14.006 -8.831 1.00 97.06 114 ALA A C 1
ATOM 874 O O . ALA A 1 114 ? -1.794 -15.085 -8.379 1.00 97.06 114 ALA A O 1
ATOM 875 N N . SER A 1 115 ? -0.154 -13.567 -8.672 1.00 98.06 115 SER A N 1
ATOM 876 C CA . SER A 1 115 ? 0.954 -14.417 -8.224 1.00 98.06 115 SER A CA 1
ATOM 877 C C . SER A 1 115 ? 1.694 -13.926 -6.978 1.00 98.06 115 SER A C 1
ATOM 879 O O . SER A 1 115 ? 2.412 -14.716 -6.365 1.00 98.06 115 SER A O 1
ATOM 881 N N . ILE A 1 116 ? 1.525 -12.664 -6.568 1.00 98.56 116 ILE A N 1
ATOM 882 C CA . ILE A 1 116 ? 2.185 -12.107 -5.380 1.00 98.56 116 ILE A CA 1
ATOM 883 C C . ILE A 1 116 ? 1.735 -12.834 -4.112 1.00 98.56 116 ILE A C 1
ATOM 885 O O . ILE A 1 116 ? 0.539 -12.977 -3.863 1.00 98.56 116 ILE A O 1
ATOM 889 N N . LYS A 1 117 ? 2.701 -13.261 -3.291 1.00 98.62 117 LYS A N 1
ATOM 890 C CA . LYS A 1 117 ? 2.433 -14.000 -2.043 1.00 98.62 117 LYS A CA 1
ATOM 891 C C . LYS A 1 117 ? 2.730 -13.229 -0.773 1.00 98.62 117 LYS A C 1
ATOM 893 O O . LYS A 1 117 ? 2.083 -13.451 0.247 1.00 98.62 117 LYS A O 1
ATOM 898 N N . LYS A 1 118 ? 3.705 -12.328 -0.827 1.00 98.62 118 LYS A N 1
ATOM 899 C CA . LYS A 1 118 ? 4.192 -11.593 0.334 1.00 98.62 118 LYS A CA 1
ATOM 900 C C . LYS A 1 118 ? 4.486 -10.156 -0.043 1.00 98.62 118 LYS A C 1
ATOM 902 O O . LYS A 1 118 ? 5.122 -9.909 -1.064 1.00 98.62 118 LYS A O 1
ATOM 907 N N . ILE A 1 119 ? 4.075 -9.234 0.816 1.00 98.62 119 ILE A N 1
ATOM 908 C CA . ILE A 1 119 ? 4.483 -7.833 0.769 1.00 98.62 119 ILE A CA 1
ATOM 909 C C . ILE A 1 119 ? 5.086 -7.457 2.114 1.00 98.62 119 ILE A C 1
ATOM 911 O O . ILE A 1 119 ? 4.432 -7.538 3.151 1.00 98.62 119 ILE A O 1
ATOM 915 N N . ASP A 1 120 ? 6.345 -7.037 2.089 1.00 98.56 120 ASP A N 1
ATOM 916 C CA . ASP A 1 120 ? 7.078 -6.643 3.284 1.00 98.56 120 ASP A CA 1
ATOM 917 C C . ASP A 1 120 ? 7.315 -5.131 3.287 1.00 98.56 120 ASP A C 1
ATO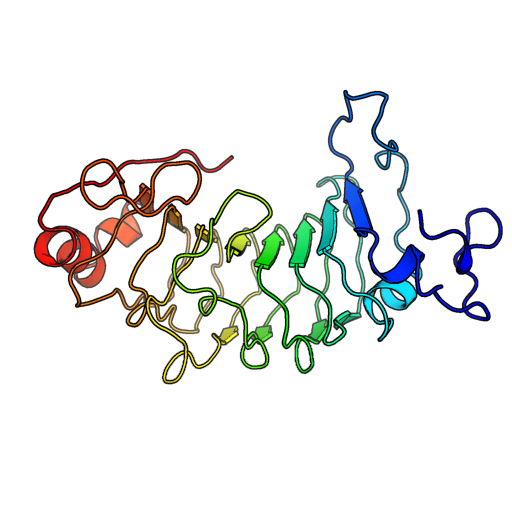M 919 O O . ASP A 1 120 ? 8.117 -4.614 2.515 1.00 98.56 120 ASP A O 1
ATOM 923 N N . LEU A 1 121 ? 6.589 -4.408 4.140 1.00 98.00 121 LEU A N 1
ATOM 924 C CA . LEU A 1 121 ? 6.707 -2.957 4.297 1.00 98.00 121 LEU A CA 1
ATOM 925 C C . LEU A 1 121 ? 7.625 -2.573 5.465 1.00 98.00 121 LEU A C 1
ATOM 927 O O . LEU A 1 121 ? 7.720 -1.386 5.780 1.00 98.00 121 LEU A O 1
ATOM 931 N N . SER A 1 122 ? 8.298 -3.535 6.108 1.00 97.38 122 SER A N 1
ATOM 932 C CA . SER A 1 122 ? 9.082 -3.312 7.333 1.00 97.38 122 SER A CA 1
ATOM 933 C C . SER A 1 122 ? 10.222 -2.305 7.167 1.00 97.38 122 SER A C 1
ATOM 935 O O . SER A 1 122 ? 10.565 -1.602 8.115 1.00 97.38 122 SER A O 1
ATOM 937 N N . ALA A 1 123 ? 10.777 -2.190 5.958 1.00 97.38 123 ALA A N 1
ATOM 938 C CA . ALA A 1 123 ? 11.840 -1.240 5.649 1.00 97.38 123 ALA A CA 1
ATOM 939 C C . ALA A 1 123 ? 11.354 0.219 5.554 1.00 97.38 123 ALA A C 1
ATOM 941 O O . ALA A 1 123 ? 12.170 1.136 5.674 1.00 97.38 123 ALA A O 1
ATOM 942 N N . SER A 1 124 ? 10.055 0.459 5.327 1.00 96.31 124 SER A N 1
ATOM 943 C CA . SER A 1 124 ? 9.531 1.820 5.187 1.00 96.31 124 SER A CA 1
ATOM 944 C C . SER A 1 124 ? 9.568 2.565 6.521 1.00 96.31 124 SER A C 1
ATOM 946 O O . SER A 1 124 ? 9.024 2.122 7.531 1.00 96.31 124 SER A O 1
ATOM 948 N N . LYS A 1 125 ? 10.156 3.761 6.495 1.00 94.62 125 LYS A N 1
ATOM 949 C CA . LYS A 1 125 ? 10.181 4.718 7.610 1.00 94.62 125 LYS A CA 1
ATOM 950 C C . LYS A 1 125 ? 9.126 5.816 7.445 1.00 94.62 125 LYS A C 1
ATOM 952 O O . LYS A 1 125 ? 9.107 6.767 8.219 1.00 94.62 125 LYS A O 1
ATOM 957 N N . ALA A 1 126 ? 8.281 5.723 6.414 1.00 92.88 126 ALA A N 1
ATOM 958 C CA . ALA A 1 126 ? 7.376 6.799 6.020 1.00 92.88 126 ALA A CA 1
ATOM 959 C C . ALA A 1 126 ? 5.899 6.373 5.964 1.00 92.88 126 ALA A C 1
ATOM 961 O O . ALA A 1 126 ? 5.026 7.183 6.293 1.00 92.88 126 ALA A O 1
ATOM 962 N N . ILE A 1 127 ? 5.592 5.112 5.624 1.00 93.25 127 ILE A N 1
ATOM 963 C CA . ILE A 1 127 ? 4.224 4.577 5.699 1.00 93.25 127 ILE A CA 1
ATOM 964 C C . ILE A 1 127 ? 3.725 4.682 7.139 1.00 93.25 127 ILE A C 1
ATOM 966 O O . ILE A 1 127 ? 4.305 4.112 8.054 1.00 93.25 127 ILE A O 1
ATOM 970 N N . MET A 1 128 ? 2.615 5.397 7.307 1.00 91.94 128 MET A N 1
ATOM 971 C CA . MET A 1 128 ? 1.936 5.691 8.575 1.00 91.94 128 MET A CA 1
ATOM 972 C C . MET A 1 128 ? 2.693 6.612 9.544 1.00 91.94 128 MET A C 1
ATOM 974 O O . MET A 1 128 ? 2.238 6.828 10.663 1.00 91.94 128 MET A O 1
ATOM 978 N N . GLN A 1 129 ? 3.813 7.199 9.115 1.00 91.31 129 GLN A N 1
ATOM 979 C CA . GLN A 1 129 ? 4.735 7.946 9.984 1.00 91.31 129 GLN A CA 1
ATOM 980 C C . GLN A 1 129 ? 4.872 9.428 9.584 1.00 91.31 129 GLN A C 1
ATOM 982 O O . GLN A 1 129 ? 5.818 10.098 9.988 1.00 91.31 129 GLN A O 1
ATOM 987 N N . LYS A 1 130 ? 3.936 9.967 8.784 1.00 83.94 130 LYS A N 1
ATOM 988 C CA . LYS A 1 130 ? 3.965 11.369 8.311 1.00 83.94 130 LYS A CA 1
ATOM 989 C C . LYS A 1 130 ? 3.319 12.384 9.268 1.00 83.94 130 LYS A C 1
ATOM 991 O O . LYS A 1 130 ? 3.328 13.579 8.967 1.00 83.94 130 LYS A O 1
ATOM 996 N N . GLY A 1 131 ? 2.760 11.953 10.399 1.00 82.94 131 GLY A N 1
ATOM 997 C CA . GLY A 1 131 ? 2.077 12.852 11.332 1.00 82.94 131 GLY A CA 1
ATOM 998 C C . GLY A 1 131 ? 0.815 13.484 10.728 1.00 82.94 131 GLY A C 1
ATOM 999 O O . GLY A 1 131 ? 0.133 12.889 9.903 1.00 82.94 131 GLY A O 1
ATOM 1000 N N . VAL A 1 132 ? 0.491 14.723 11.107 1.00 68.00 132 VAL A N 1
ATOM 1001 C CA . VAL A 1 132 ? -0.701 15.450 10.609 1.00 68.00 132 VAL A CA 1
ATOM 1002 C C . VAL A 1 132 ? -0.516 16.130 9.242 1.00 68.00 132 VAL A C 1
ATOM 1004 O O . VAL A 1 132 ? -1.344 16.962 8.876 1.00 68.00 132 VAL A O 1
ATOM 1007 N N . ALA A 1 133 ? 0.567 15.847 8.509 1.00 68.38 133 ALA A N 1
ATOM 1008 C CA . ALA A 1 133 ? 0.830 16.478 7.211 1.00 68.38 133 ALA A CA 1
ATOM 1009 C C . ALA A 1 133 ? -0.357 16.298 6.248 1.00 68.38 133 ALA A C 1
ATOM 1011 O O . ALA A 1 133 ? -1.054 15.299 6.327 1.00 68.38 133 ALA A O 1
ATOM 1012 N N . ASN A 1 134 ? -0.598 17.236 5.326 1.00 62.47 134 ASN A N 1
ATOM 1013 C CA . ASN A 1 134 ? -1.769 17.163 4.446 1.00 62.47 134 ASN A CA 1
ATOM 1014 C C . ASN A 1 134 ? -1.760 15.864 3.607 1.00 62.47 134 ASN A C 1
ATOM 1016 O O . ASN A 1 134 ? -0.871 15.642 2.772 1.00 62.47 134 ASN A O 1
ATOM 1020 N N . HIS A 1 135 ? -2.740 14.997 3.868 1.00 66.12 135 HIS A N 1
ATOM 1021 C CA . HIS A 1 135 ? -2.910 13.688 3.246 1.00 66.12 135 HIS A CA 1
ATOM 1022 C C . HIS A 1 135 ? -3.937 13.782 2.104 1.00 66.12 135 HIS A C 1
ATOM 1024 O O . HIS A 1 135 ? -5.072 13.363 2.276 1.00 66.12 135 HIS A O 1
ATOM 1030 N N . ASN A 1 136 ? -3.594 14.314 0.931 1.00 59.12 136 ASN A N 1
ATOM 1031 C CA . ASN A 1 136 ? -4.489 14.219 -0.231 1.00 59.12 136 ASN A CA 1
ATOM 1032 C C . ASN A 1 136 ? -4.203 12.939 -1.049 1.00 59.12 136 ASN A C 1
ATOM 1034 O O . ASN A 1 136 ? -3.247 12.216 -0.756 1.00 59.12 136 ASN A O 1
ATOM 1038 N N . ASN A 1 137 ? -5.013 12.673 -2.087 1.00 51.69 137 ASN A N 1
ATOM 1039 C CA . ASN A 1 137 ? -4.940 11.480 -2.956 1.00 51.69 137 ASN A CA 1
ATOM 1040 C C . ASN A 1 137 ? -3.542 11.171 -3.542 1.00 51.69 137 ASN A C 1
ATOM 1042 O O . ASN A 1 137 ? -3.322 10.047 -3.984 1.00 51.69 137 ASN A O 1
ATOM 1046 N N . PHE A 1 138 ? -2.602 12.124 -3.531 1.00 52.41 138 PHE A N 1
ATOM 1047 C CA . PHE A 1 138 ? -1.243 11.959 -4.060 1.00 52.41 138 PHE A CA 1
ATOM 1048 C C . PHE A 1 138 ? -0.126 12.267 -3.045 1.00 52.41 138 PHE A C 1
ATOM 1050 O O . PHE A 1 138 ? 1.043 12.023 -3.335 1.00 52.41 138 PHE A O 1
ATOM 1057 N N . SER A 1 139 ? -0.449 12.798 -1.859 1.00 59.19 139 SER A N 1
ATOM 1058 C CA . SER A 1 139 ? 0.533 13.208 -0.836 1.00 59.19 139 SER A CA 1
ATOM 1059 C C . SER A 1 139 ? 0.426 12.443 0.486 1.00 59.19 139 SER A C 1
ATOM 1061 O O . SER A 1 139 ? 1.318 12.562 1.343 1.00 59.19 139 SER A O 1
ATOM 1063 N N . GLY A 1 140 ? -0.655 11.681 0.670 1.00 67.12 140 GLY A N 1
ATOM 1064 C CA . GLY A 1 140 ? -0.944 10.942 1.889 1.00 67.12 140 GLY A CA 1
ATOM 1065 C C . GLY A 1 140 ? -0.477 9.487 1.870 1.00 67.12 140 GLY A C 1
ATOM 1066 O O . GLY A 1 140 ? -0.399 8.852 0.825 1.00 67.12 140 GLY A O 1
ATOM 1067 N N . THR A 1 141 ? -0.200 8.942 3.058 1.00 82.56 141 THR A N 1
ATOM 1068 C CA . THR A 1 141 ? 0.056 7.507 3.227 1.00 82.56 141 THR A CA 1
ATOM 1069 C C . THR A 1 141 ? -1.123 6.677 2.718 1.00 82.56 141 THR A C 1
ATOM 1071 O O . THR A 1 141 ? -2.240 6.849 3.208 1.00 82.56 141 THR A O 1
ATOM 1074 N N . ALA A 1 142 ? -0.888 5.737 1.806 1.00 90.06 142 ALA A N 1
ATOM 1075 C CA . ALA A 1 142 ? -1.924 4.830 1.318 1.00 90.06 142 ALA A CA 1
ATOM 1076 C C . ALA A 1 142 ? -1.423 3.385 1.271 1.00 90.06 142 ALA A C 1
ATOM 1078 O O . ALA A 1 142 ? -0.332 3.124 0.778 1.00 90.06 142 ALA A O 1
ATOM 1079 N N . ILE A 1 143 ? -2.226 2.448 1.766 1.00 95.88 143 ILE A N 1
ATOM 1080 C CA . ILE A 1 143 ? -1.972 1.010 1.632 1.00 95.88 143 ILE A CA 1
ATOM 1081 C C . ILE A 1 143 ? -3.198 0.416 0.962 1.00 95.88 143 ILE A C 1
ATOM 1083 O O . ILE A 1 143 ? -4.285 0.460 1.538 1.00 95.88 143 ILE A O 1
ATOM 1087 N N . ARG A 1 144 ? -3.046 -0.087 -0.262 1.00 96.06 144 ARG A N 1
ATOM 1088 C CA . ARG A 1 144 ? -4.159 -0.621 -1.049 1.00 96.06 144 ARG A CA 1
ATOM 1089 C C . ARG A 1 144 ? -3.788 -1.952 -1.678 1.00 96.06 144 ARG A C 1
ATOM 1091 O O . ARG A 1 144 ? -2.963 -2.010 -2.585 1.00 96.06 144 ARG A O 1
ATOM 1098 N N . PHE A 1 145 ? -4.446 -3.009 -1.230 1.00 98.25 145 PHE A N 1
ATOM 1099 C CA . PHE A 1 145 ? -4.339 -4.337 -1.815 1.00 98.25 145 PHE A CA 1
ATOM 1100 C C . PHE A 1 145 ? -5.731 -4.808 -2.218 1.00 98.25 145 PHE A C 1
ATOM 1102 O O . PHE A 1 145 ? -6.632 -4.858 -1.376 1.00 98.25 145 PHE A O 1
ATOM 1109 N N . ALA A 1 146 ? -5.914 -5.117 -3.503 1.00 98.12 146 ALA A N 1
ATOM 1110 C CA . ALA A 1 146 ? -7.202 -5.567 -4.018 1.00 98.12 146 ALA A CA 1
ATOM 1111 C C . ALA A 1 146 ? -7.068 -6.692 -5.047 1.00 98.12 146 ALA A C 1
ATOM 1113 O O . ALA A 1 146 ? -6.256 -6.596 -5.964 1.00 98.12 146 ALA A O 1
ATOM 1114 N N . ASN A 1 147 ? -7.914 -7.719 -4.958 1.00 98.31 147 ASN A N 1
ATOM 1115 C CA . ASN A 1 147 ? -7.971 -8.810 -5.940 1.00 98.31 147 ASN A CA 1
ATOM 1116 C C . ASN A 1 147 ? -6.612 -9.512 -6.143 1.00 98.31 147 ASN A C 1
ATOM 1118 O O . ASN A 1 147 ? -6.220 -9.812 -7.272 1.00 98.31 147 ASN A O 1
ATOM 1122 N N . CYS A 1 148 ? -5.886 -9.753 -5.049 1.00 98.50 148 CYS A N 1
ATOM 1123 C CA . CYS A 1 148 ? -4.629 -10.501 -5.054 1.00 98.50 148 CYS A CA 1
ATOM 1124 C C . CYS A 1 148 ? -4.865 -11.880 -4.435 1.00 98.50 148 CYS A C 1
ATOM 1126 O O . CYS A 1 148 ? -4.716 -12.067 -3.227 1.00 98.50 148 CYS A O 1
ATOM 1128 N N . SER A 1 149 ? -5.274 -12.850 -5.256 1.00 97.31 149 SER A N 1
ATOM 1129 C CA . SER A 1 149 ? -5.780 -14.148 -4.784 1.00 97.31 149 SER A CA 1
ATOM 1130 C C . SER A 1 149 ? -4.743 -15.009 -4.062 1.00 97.31 149 SER A C 1
ATOM 1132 O O . SER A 1 149 ? -5.130 -15.882 -3.293 1.00 97.31 149 SER A O 1
ATOM 1134 N N . GLN A 1 150 ? -3.450 -14.779 -4.309 1.00 98.56 150 GLN A N 1
ATOM 1135 C CA . GLN A 1 150 ? -2.346 -15.517 -3.689 1.00 98.56 150 GLN A CA 1
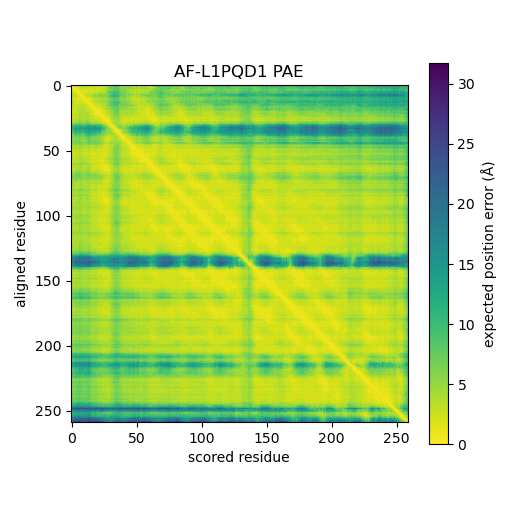ATOM 1136 C C . GLN A 1 150 ? -1.629 -14.741 -2.575 1.00 98.56 150 GLN A C 1
ATOM 1138 O O . GLN A 1 150 ? -0.684 -15.278 -2.010 1.00 98.56 150 GLN A O 1
ATOM 1143 N N . LEU A 1 151 ? -2.050 -13.514 -2.235 1.00 98.81 151 LEU A N 1
ATOM 1144 C CA . LEU A 1 151 ? -1.380 -12.726 -1.196 1.00 98.81 151 LEU A CA 1
ATOM 1145 C C . LEU A 1 151 ? -1.660 -13.332 0.184 1.00 98.81 151 LEU A C 1
ATOM 1147 O O . LEU A 1 151 ? -2.776 -13.236 0.690 1.00 98.81 151 LEU A O 1
ATOM 1151 N N . GLU A 1 152 ? -0.641 -13.935 0.790 1.00 98.56 152 GLU A N 1
ATOM 1152 C CA . GLU A 1 152 ? -0.729 -14.638 2.072 1.00 98.56 152 GLU A CA 1
ATOM 1153 C C . GLU A 1 152 ? -0.268 -13.780 3.252 1.00 98.56 152 GLU A C 1
ATOM 1155 O O . GLU A 1 152 ? -0.803 -13.903 4.358 1.00 98.56 152 GLU A O 1
ATOM 1160 N N . GLU A 1 153 ? 0.718 -12.909 3.035 1.00 98.56 153 GLU A N 1
ATOM 1161 C CA . GLU A 1 153 ? 1.388 -12.175 4.107 1.00 98.56 153 GLU A CA 1
ATOM 1162 C C . GLU A 1 153 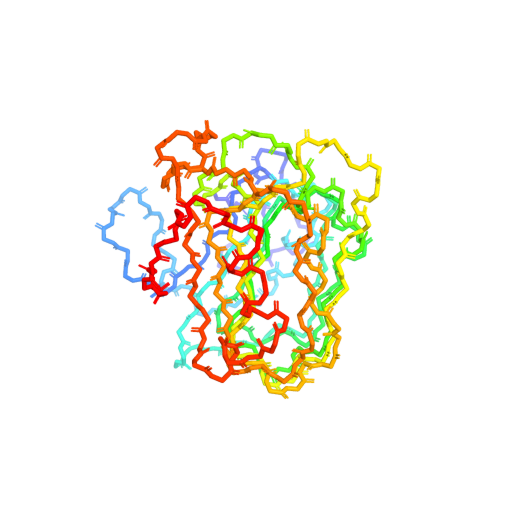? 1.613 -10.703 3.744 1.00 98.56 153 GLU A C 1
ATOM 1164 O O . GLU A 1 153 ? 2.175 -10.374 2.697 1.00 98.56 153 GLU A O 1
ATOM 1169 N N . VAL A 1 154 ? 1.221 -9.813 4.656 1.00 98.38 154 VAL A N 1
ATOM 1170 C CA . VAL A 1 154 ? 1.592 -8.398 4.653 1.00 98.38 154 VAL A CA 1
ATOM 1171 C C . VAL A 1 154 ? 2.266 -8.068 5.980 1.00 98.38 154 VAL A C 1
ATOM 1173 O O . VAL A 1 154 ? 1.659 -8.216 7.041 1.00 98.38 154 VAL A O 1
ATOM 1176 N N . ILE A 1 155 ? 3.509 -7.594 5.922 1.00 98.25 155 ILE A N 1
ATOM 1177 C CA . ILE A 1 155 ? 4.265 -7.135 7.094 1.00 98.25 155 ILE A CA 1
ATOM 1178 C C . ILE A 1 155 ? 4.225 -5.610 7.117 1.00 98.25 155 ILE A C 1
ATOM 1180 O O . ILE A 1 155 ? 4.669 -4.963 6.172 1.00 98.25 155 ILE A O 1
ATOM 1184 N N . PHE A 1 156 ? 3.683 -5.031 8.187 1.00 96.88 156 PHE A N 1
ATOM 1185 C CA . PHE A 1 156 ? 3.632 -3.581 8.388 1.00 96.88 156 PHE A CA 1
ATOM 1186 C C . PHE A 1 156 ? 4.958 -3.032 8.950 1.00 96.88 156 PHE A C 1
ATOM 1188 O O . PHE A 1 156 ? 5.693 -3.772 9.608 1.00 96.88 156 PHE A O 1
ATOM 1195 N N . PRO A 1 157 ? 5.268 -1.737 8.739 1.00 95.69 157 PRO A N 1
ATOM 1196 C CA . PRO A 1 157 ? 6.402 -1.097 9.400 1.00 95.69 157 PRO A CA 1
ATOM 1197 C C . PRO A 1 157 ? 6.199 -1.014 10.917 1.00 95.69 157 PRO A C 1
ATOM 1199 O O . PRO A 1 157 ? 5.074 -0.844 11.397 1.00 95.69 157 PRO A O 1
ATOM 1202 N N . ASP A 1 158 ? 7.294 -1.062 11.682 1.00 94.69 158 ASP A N 1
ATOM 1203 C CA . ASP A 1 158 ? 7.226 -0.744 13.108 1.00 94.69 158 ASP A CA 1
ATOM 1204 C C . ASP A 1 158 ? 7.080 0.766 13.308 1.00 94.69 158 ASP A C 1
ATOM 1206 O O . ASP A 1 158 ? 8.010 1.545 13.109 1.00 94.69 158 ASP A O 1
ATOM 1210 N N . VAL A 1 159 ? 5.895 1.170 13.753 1.00 94.69 159 VAL A N 1
ATOM 1211 C CA . VAL A 1 159 ? 5.562 2.567 14.048 1.00 94.69 159 VAL A CA 1
ATOM 1212 C C . VAL A 1 159 ? 5.708 2.922 15.534 1.00 94.69 159 VAL A C 1
ATOM 1214 O O . VAL A 1 159 ? 5.263 3.983 15.957 1.00 94.69 159 VAL A O 1
ATOM 1217 N N . SER A 1 160 ? 6.316 2.060 16.363 1.00 90.75 160 SER A N 1
ATOM 1218 C CA . SER A 1 160 ? 6.470 2.281 17.817 1.00 90.75 160 SER A CA 1
ATOM 1219 C C . SER A 1 160 ? 7.212 3.571 18.189 1.00 90.75 160 SER A C 1
ATOM 1221 O O . SER A 1 160 ? 6.914 4.164 19.222 1.00 90.75 160 SER A O 1
ATOM 1223 N N . LYS A 1 161 ? 8.163 4.002 17.352 1.00 89.69 161 LYS A N 1
ATOM 1224 C CA . LYS A 1 161 ? 8.997 5.202 17.553 1.00 89.69 161 LYS A CA 1
ATOM 1225 C C . LYS A 1 161 ? 8.648 6.349 16.601 1.00 89.69 161 LYS A C 1
ATOM 1227 O O . LYS A 1 161 ? 9.371 7.341 16.548 1.00 89.69 161 LYS A O 1
ATOM 1232 N N . ALA A 1 162 ? 7.587 6.195 15.816 1.00 90.94 162 ALA A N 1
ATOM 1233 C CA . ALA A 1 162 ? 7.195 7.178 14.822 1.00 90.94 162 ALA A C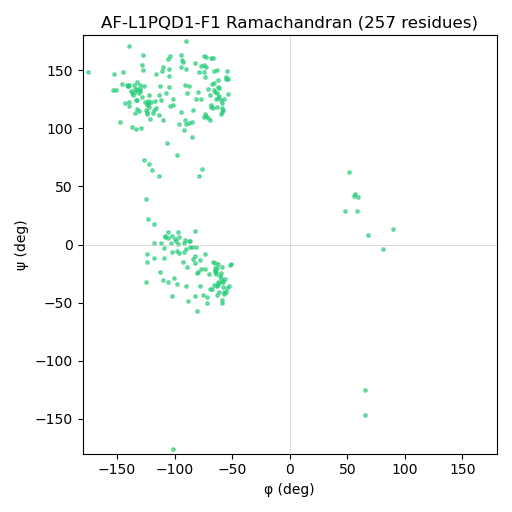A 1
ATOM 1234 C C . ALA A 1 162 ? 6.601 8.439 15.476 1.00 90.94 162 ALA A C 1
ATOM 1236 O O . ALA A 1 162 ? 6.023 8.358 16.565 1.00 90.94 162 ALA A O 1
ATOM 1237 N N . PRO A 1 163 ? 6.708 9.611 14.825 1.00 87.69 163 PRO A N 1
ATOM 1238 C CA . PRO A 1 163 ? 6.074 10.822 15.321 1.00 87.69 163 PRO A CA 1
ATOM 1239 C C . PRO A 1 163 ? 4.551 10.658 15.347 1.00 87.69 163 PRO A C 1
ATOM 1241 O O . PRO A 1 163 ? 3.941 10.192 14.385 1.00 87.69 163 PRO A O 1
ATOM 1244 N N . ALA A 1 164 ? 3.930 11.084 16.445 1.00 86.44 164 ALA A N 1
ATOM 1245 C CA . ALA A 1 164 ? 2.481 11.113 16.550 1.00 86.44 164 ALA A CA 1
ATOM 1246 C C . ALA A 1 164 ? 1.879 12.276 15.723 1.00 86.44 164 ALA A C 1
ATOM 1248 O O . ALA A 1 164 ? 2.474 13.355 15.646 1.00 86.44 164 ALA A O 1
ATOM 1249 N N . PRO A 1 165 ? 0.665 12.118 15.167 1.00 89.56 165 PRO A N 1
ATOM 1250 C CA . PRO A 1 165 ? -0.122 10.896 15.163 1.00 89.56 165 PRO A CA 1
ATOM 1251 C C . PRO A 1 165 ? 0.354 9.896 14.104 1.00 89.56 165 PRO A C 1
ATOM 1253 O O . PRO A 1 165 ? 0.756 10.287 13.010 1.00 89.56 165 PRO A O 1
ATOM 1256 N N . ILE A 1 166 ? 0.196 8.607 14.393 1.00 93.00 166 ILE A N 1
ATOM 1257 C CA . ILE A 1 166 ? 0.271 7.562 13.367 1.00 93.00 166 ILE A CA 1
ATOM 1258 C C . ILE A 1 166 ? -0.914 7.743 12.417 1.00 93.00 166 ILE A C 1
ATOM 1260 O O . ILE A 1 166 ? -2.074 7.665 12.844 1.00 93.00 166 ILE A O 1
ATOM 1264 N N . SER A 1 167 ? -0.628 8.020 11.145 1.00 90.12 167 SER A N 1
ATOM 1265 C CA . SER A 1 167 ? -1.605 8.592 10.216 1.00 90.12 167 SER A CA 1
ATOM 1266 C C . SER A 1 167 ? -1.624 7.938 8.842 1.00 90.12 167 SER A C 1
ATOM 1268 O O . SER A 1 167 ? -0.593 7.713 8.204 1.00 90.12 167 SER A O 1
ATOM 1270 N N . ALA A 1 168 ? -2.824 7.698 8.324 1.00 90.31 168 ALA A N 1
ATOM 1271 C CA . ALA A 1 168 ? -3.014 7.265 6.948 1.00 90.31 168 ALA A CA 1
ATOM 1272 C C . ALA A 1 168 ? -4.038 8.133 6.214 1.00 90.31 168 ALA A C 1
ATOM 1274 O O . ALA A 1 168 ? -4.933 8.711 6.813 1.00 90.31 168 ALA A O 1
ATOM 1275 N N . TYR A 1 169 ? -3.934 8.211 4.893 1.00 89.19 169 TYR A N 1
ATOM 1276 C CA . TYR A 1 169 ? -5.034 8.693 4.069 1.00 89.19 169 TYR A CA 1
ATOM 1277 C C . TYR A 1 169 ? -6.055 7.578 3.853 1.00 89.19 169 TYR A C 1
ATOM 1279 O O . TYR A 1 169 ? -7.223 7.715 4.210 1.00 89.19 169 TYR A O 1
ATOM 1287 N N . SER A 1 170 ? -5.603 6.448 3.307 1.00 90.19 170 SER A N 1
ATOM 1288 C CA . SER A 1 170 ? -6.469 5.315 2.990 1.00 90.19 170 SER A CA 1
ATOM 1289 C C . SER A 1 170 ? -5.798 3.982 3.284 1.00 90.19 170 SER A C 1
ATOM 1291 O O . SER A 1 170 ? -4.646 3.778 2.896 1.00 90.19 170 SER A O 1
ATOM 1293 N N . ILE A 1 171 ? -6.545 3.061 3.880 1.00 94.81 171 ILE A N 1
ATOM 1294 C CA . ILE A 1 171 ? -6.155 1.664 4.070 1.00 94.81 171 ILE A CA 1
ATOM 1295 C C . ILE A 1 171 ? -7.215 0.783 3.408 1.00 94.81 171 ILE A C 1
ATOM 1297 O O . ILE A 1 171 ? -8.414 0.981 3.608 1.00 94.81 171 ILE A O 1
ATOM 1301 N N . SER A 1 172 ? -6.799 -0.154 2.561 1.00 96.38 172 SER A N 1
ATOM 1302 C CA . SER A 1 172 ? -7.714 -0.990 1.780 1.00 96.38 172 SER A CA 1
ATOM 1303 C C . SER A 1 172 ? -7.188 -2.408 1.641 1.00 96.38 172 SER A C 1
ATOM 1305 O O . SER A 1 172 ? -6.103 -2.616 1.101 1.00 96.38 172 SER A O 1
ATOM 1307 N N . PHE A 1 173 ? -7.982 -3.366 2.111 1.00 98.38 173 PHE A N 1
ATOM 1308 C CA . PHE A 1 173 ? -7.740 -4.800 1.981 1.00 98.38 173 PHE A CA 1
ATOM 1309 C C . PHE A 1 173 ? -9.012 -5.438 1.428 1.00 98.38 173 PHE A C 1
ATOM 1311 O O . PHE A 1 173 ? -9.991 -5.613 2.157 1.00 98.38 173 PHE A O 1
ATOM 1318 N N . LEU A 1 174 ? -9.012 -5.715 0.124 1.00 97.94 174 LEU A N 1
ATOM 1319 C CA . LEU A 1 174 ? -10.201 -6.124 -0.618 1.00 97.94 174 LEU A CA 1
ATOM 1320 C C . LEU A 1 174 ? -9.946 -7.406 -1.412 1.00 97.94 174 LEU A C 1
ATOM 1322 O O . LEU A 1 174 ? -9.025 -7.465 -2.218 1.00 97.94 174 LEU A O 1
ATOM 1326 N N . ASN A 1 175 ? -10.793 -8.418 -1.237 1.00 98.00 175 ASN A N 1
ATOM 1327 C CA . ASN A 1 175 ? -10.728 -9.675 -1.985 1.00 98.00 175 ASN A CA 1
ATOM 1328 C C . ASN A 1 175 ? -9.316 -10.302 -1.952 1.00 98.00 175 ASN A C 1
ATOM 1330 O O . ASN A 1 175 ? -8.636 -10.428 -2.975 1.00 98.00 175 ASN A O 1
ATOM 1334 N N . LEU A 1 176 ? -8.867 -10.647 -0.742 1.00 98.56 176 LEU A N 1
ATOM 1335 C CA . LEU A 1 176 ? -7.570 -11.273 -0.455 1.00 98.56 176 LEU A CA 1
ATOM 1336 C C . LEU A 1 176 ? -7.816 -12.614 0.264 1.00 98.56 176 LEU A C 1
ATOM 1338 O O . LEU A 1 176 ? -7.548 -12.735 1.462 1.00 98.56 176 LEU A O 1
ATOM 1342 N N . PRO A 1 177 ? -8.373 -13.622 -0.433 1.00 97.69 177 PRO A N 1
ATOM 1343 C CA . PRO A 1 177 ? -8.853 -14.858 0.190 1.00 97.69 177 PRO A CA 1
ATOM 1344 C C . PRO A 1 177 ? -7.744 -15.703 0.835 1.00 97.69 177 PRO A C 1
ATOM 1346 O O . PRO A 1 177 ? -8.029 -16.496 1.726 1.00 97.69 177 PRO A O 1
ATOM 1349 N N . ALA A 1 178 ? -6.488 -15.539 0.406 1.00 98.38 178 ALA A N 1
ATOM 1350 C CA . ALA A 1 178 ? -5.344 -16.265 0.950 1.00 98.38 178 ALA A CA 1
ATOM 1351 C C . ALA A 1 178 ? -4.653 -15.552 2.128 1.00 98.38 178 ALA A C 1
ATOM 1353 O O . ALA A 1 178 ? -3.729 -16.124 2.706 1.00 98.38 178 ALA A O 1
ATOM 1354 N N . LEU A 1 179 ? -5.076 -14.334 2.496 1.00 98.62 179 LEU A N 1
ATOM 1355 C CA . LEU A 1 179 ? -4.380 -13.513 3.489 1.00 98.62 179 LEU A CA 1
ATOM 1356 C C . LEU A 1 179 ? -4.485 -14.127 4.892 1.00 98.62 179 LEU A C 1
ATOM 1358 O O . LEU A 1 179 ? -5.573 -14.242 5.461 1.00 98.62 179 LEU A O 1
ATOM 1362 N N . LYS A 1 180 ? -3.332 -14.483 5.465 1.00 97.19 180 LYS A N 1
ATOM 1363 C CA . LYS A 1 180 ? -3.192 -15.119 6.786 1.00 97.19 180 LYS A CA 1
ATOM 1364 C C . LYS A 1 180 ? -2.665 -14.157 7.846 1.00 97.19 180 LYS A C 1
ATOM 1366 O O . LYS A 1 180 ? -3.007 -14.297 9.020 1.00 97.19 180 LYS A O 1
ATOM 1371 N N . SER A 1 181 ? -1.822 -13.199 7.459 1.00 97.19 181 SER A N 1
ATOM 1372 C CA . SER A 1 181 ? -1.248 -12.224 8.391 1.00 97.19 181 SER A CA 1
ATOM 1373 C C . SER A 1 181 ? -2.332 -11.361 9.034 1.00 97.19 181 SER A C 1
ATOM 1375 O O . SER A 1 181 ? -3.271 -10.929 8.367 1.00 97.19 181 SER A O 1
ATOM 1377 N N . THR A 1 182 ? -2.171 -11.058 10.322 1.00 97.19 182 THR A N 1
ATOM 1378 C CA . THR A 1 182 ? -3.055 -10.113 11.017 1.00 97.19 182 THR A CA 1
ATOM 1379 C C . THR A 1 182 ? -2.886 -8.712 10.433 1.00 97.19 182 THR A C 1
ATOM 1381 O O . THR A 1 182 ? -1.766 -8.230 10.282 1.00 97.19 182 THR A O 1
ATOM 1384 N N . ILE A 1 183 ? -4.000 -8.043 10.145 1.00 97.69 183 ILE A N 1
ATOM 1385 C CA . ILE A 1 183 ? -4.021 -6.627 9.773 1.00 97.69 183 ILE A CA 1
ATOM 1386 C C . ILE A 1 183 ? -4.048 -5.822 11.076 1.00 97.69 183 ILE A C 1
ATOM 1388 O O . ILE A 1 183 ? -5.110 -5.605 11.663 1.00 97.69 183 ILE A O 1
ATOM 1392 N N . ASP A 1 184 ? -2.871 -5.439 11.570 1.00 96.50 184 ASP A N 1
ATOM 1393 C CA . ASP A 1 184 ? -2.737 -4.701 12.828 1.00 96.50 184 ASP A CA 1
ATOM 1394 C C . ASP A 1 184 ? -2.784 -3.185 12.599 1.00 96.50 184 ASP A C 1
ATOM 1396 O O . ASP A 1 184 ? -1.821 -2.567 12.144 1.00 96.50 184 ASP A O 1
ATOM 1400 N N . LEU A 1 185 ? -3.927 -2.584 12.928 1.00 95.44 185 LEU A N 1
ATOM 1401 C CA . LEU A 1 185 ? -4.168 -1.143 12.892 1.00 95.44 185 LEU A CA 1
ATOM 1402 C C . LEU A 1 185 ? -4.206 -0.534 14.301 1.00 95.44 185 LEU A C 1
ATOM 1404 O O . LEU A 1 185 ? -4.587 0.625 14.440 1.00 95.44 185 LEU A O 1
ATOM 1408 N N . SER A 1 186 ? -3.824 -1.269 15.351 1.00 94.56 186 SER A N 1
ATOM 1409 C CA . SER A 1 186 ? -3.970 -0.846 16.756 1.00 94.56 186 SER A CA 1
ATOM 1410 C C . SER A 1 186 ? -3.332 0.511 17.064 1.00 94.56 186 SER A C 1
ATOM 1412 O O . SER A 1 186 ? -3.880 1.315 17.818 1.00 94.56 186 SER A O 1
ATOM 1414 N N . LYS A 1 187 ? -2.182 0.804 16.450 1.00 93.94 187 LYS A N 1
ATOM 1415 C CA . LYS A 1 187 ? -1.448 2.060 16.655 1.00 93.94 187 LYS A CA 1
ATOM 1416 C C . LYS A 1 187 ? -1.972 3.225 15.814 1.00 93.94 187 LYS A C 1
ATOM 1418 O O . LYS A 1 187 ? -1.544 4.350 16.044 1.00 93.94 187 LYS A O 1
ATOM 1423 N N . LEU A 1 188 ? -2.874 2.996 14.857 1.00 92.75 188 LEU A N 1
ATOM 1424 C CA . LEU A 1 188 ? -3.405 4.047 13.987 1.00 92.75 188 LEU A CA 1
ATOM 1425 C C . LEU A 1 188 ? -4.215 5.057 14.811 1.00 92.75 188 LEU A C 1
ATOM 1427 O O . LEU A 1 188 ? -5.060 4.683 15.622 1.00 92.75 188 LEU A O 1
ATOM 1431 N N . GLN A 1 189 ? -3.960 6.349 14.624 1.00 91.56 189 GLN A N 1
ATOM 1432 C CA . GLN A 1 189 ? -4.626 7.416 15.384 1.00 91.56 189 GLN A CA 1
ATOM 1433 C C . GLN A 1 189 ? -5.539 8.277 14.512 1.00 91.56 189 GLN A C 1
ATOM 1435 O O . GLN A 1 189 ? -6.457 8.907 15.033 1.00 91.56 189 GLN A O 1
ATOM 1440 N N . VAL A 1 190 ? -5.284 8.321 13.204 1.00 89.25 190 VAL A N 1
ATOM 1441 C CA . VAL A 1 190 ? -6.082 9.082 12.243 1.00 89.25 190 VAL A CA 1
ATOM 1442 C C . VAL A 1 190 ? -6.039 8.416 10.868 1.00 89.25 190 VAL A C 1
ATOM 1444 O O . VAL A 1 190 ? -4.972 8.039 10.379 1.00 89.25 190 VAL A O 1
ATOM 1447 N N . VAL A 1 191 ? -7.202 8.270 10.234 1.00 89.81 191 VAL A N 1
ATOM 1448 C CA . VAL A 1 191 ? -7.311 7.878 8.824 1.00 89.81 191 VAL A CA 1
ATOM 1449 C C . VAL A 1 191 ? -8.584 8.419 8.200 1.00 89.81 191 VAL A C 1
ATOM 1451 O O . VAL A 1 191 ? -9.601 8.530 8.881 1.00 89.81 191 VAL A O 1
ATOM 1454 N N . GLN A 1 192 ? -8.530 8.763 6.911 1.00 88.75 192 GLN A N 1
ATOM 1455 C CA . GLN A 1 192 ? -9.714 9.230 6.191 1.00 88.75 192 GLN A CA 1
ATOM 1456 C C . GLN A 1 192 ? -10.570 8.060 5.703 1.00 88.75 192 GLN A C 1
ATOM 1458 O O . GLN A 1 192 ? -11.787 8.110 5.844 1.00 88.75 192 GLN A O 1
ATOM 1463 N N . TYR A 1 193 ? -9.951 7.020 5.136 1.00 90.62 193 TYR A N 1
ATOM 1464 C CA . TYR A 1 193 ? -10.662 5.894 4.533 1.00 90.62 193 TYR A CA 1
ATOM 1465 C C . TYR A 1 193 ? -10.138 4.536 5.008 1.00 90.62 193 TYR A C 1
ATOM 1467 O O . TYR A 1 193 ? -8.941 4.259 4.920 1.00 90.62 193 TYR A O 1
ATOM 1475 N N . ILE A 1 194 ? -11.044 3.656 5.425 1.00 94.38 194 ILE A N 1
ATOM 1476 C CA . ILE A 1 194 ? -10.779 2.231 5.643 1.00 94.38 194 ILE A CA 1
ATOM 1477 C C . ILE A 1 194 ? -11.796 1.420 4.833 1.00 94.38 194 ILE A C 1
ATOM 1479 O O . ILE A 1 194 ? -13.005 1.534 5.047 1.00 94.38 194 ILE A O 1
ATOM 1483 N N . TYR A 1 195 ? -11.287 0.564 3.950 1.00 95.75 195 TYR A N 1
ATOM 1484 C CA . TYR A 1 195 ? -12.074 -0.368 3.142 1.00 95.75 195 TYR A CA 1
ATOM 1485 C C . TYR A 1 195 ? -11.631 -1.798 3.432 1.00 95.75 195 TYR A C 1
ATOM 1487 O O . TYR A 1 195 ? -10.455 -2.129 3.269 1.00 95.75 195 TYR A O 1
ATOM 1495 N N . LEU A 1 196 ? -12.561 -2.644 3.865 1.00 97.62 196 LEU A N 1
ATOM 1496 C CA . LEU A 1 196 ? -12.274 -4.031 4.231 1.00 97.62 196 LEU A CA 1
ATOM 1497 C C . LEU A 1 196 ? -13.331 -4.937 3.608 1.00 97.62 196 LEU A C 1
ATOM 1499 O O . LEU A 1 196 ? -14.522 -4.681 3.753 1.00 97.62 196 LEU A O 1
ATOM 1503 N N . GLY A 1 197 ? -12.921 -6.008 2.939 1.00 97.12 197 GLY A N 1
ATOM 1504 C CA . GLY A 1 197 ? -13.878 -6.934 2.338 1.00 97.12 197 GLY A CA 1
ATOM 1505 C C . GLY A 1 197 ? -13.223 -8.149 1.714 1.00 97.12 197 GLY A C 1
ATOM 1506 O O . GLY A 1 197 ? -12.106 -8.056 1.219 1.00 97.12 197 GLY A O 1
ATOM 1507 N N . GLY A 1 198 ? -13.905 -9.295 1.722 1.00 96.31 198 GLY A N 1
ATOM 1508 C CA . GLY A 1 198 ? -13.378 -10.520 1.107 1.00 96.31 198 GLY A CA 1
ATOM 1509 C C . GLY A 1 198 ? -12.038 -10.963 1.708 1.00 96.31 198 GLY A C 1
ATOM 1510 O O . GLY A 1 198 ? -11.127 -11.337 0.972 1.00 96.31 198 GLY A O 1
ATOM 1511 N N . ILE A 1 199 ? -11.904 -10.856 3.034 1.00 97.25 199 ILE A N 1
ATOM 1512 C CA . ILE A 1 199 ? -10.722 -11.276 3.797 1.00 97.25 199 ILE A CA 1
ATOM 1513 C C . ILE A 1 199 ? -11.136 -12.150 4.981 1.00 97.25 199 ILE A C 1
ATOM 1515 O O . ILE A 1 199 ? -12.070 -11.815 5.704 1.00 97.25 199 ILE A O 1
ATOM 1519 N N . SER A 1 200 ? -10.410 -13.235 5.240 1.00 94.62 200 SER A N 1
ATOM 1520 C CA . SER A 1 200 ? -10.561 -14.039 6.466 1.00 94.62 200 SER A CA 1
ATOM 1521 C C . SER A 1 200 ? -9.611 -13.604 7.586 1.00 94.62 200 SER A C 1
ATOM 1523 O O . SER A 1 200 ? -9.814 -13.974 8.740 1.00 94.62 200 SER A O 1
ATOM 1525 N N . ALA A 1 201 ? -8.581 -12.817 7.259 1.00 96.75 201 ALA A N 1
ATOM 1526 C CA . ALA A 1 201 ? -7.580 -12.340 8.205 1.00 96.75 201 ALA A CA 1
ATOM 1527 C C . ALA A 1 201 ? -8.200 -11.591 9.397 1.00 96.75 201 ALA A C 1
ATOM 1529 O O . ALA A 1 201 ? -9.176 -10.842 9.255 1.00 96.75 201 ALA A O 1
ATOM 1530 N N . LYS A 1 202 ? -7.586 -11.763 10.574 1.00 96.50 202 LYS A N 1
ATOM 1531 C CA . LYS A 1 202 ? -7.905 -10.989 11.777 1.00 96.50 202 LYS A CA 1
ATOM 1532 C C . LYS A 1 202 ? -7.526 -9.524 11.565 1.00 96.50 202 LYS A C 1
ATOM 1534 O O . LYS A 1 202 ? -6.445 -9.238 11.052 1.00 96.50 202 LYS A O 1
ATOM 1539 N N . VAL A 1 203 ? -8.381 -8.612 12.023 1.00 97.75 203 VAL A N 1
ATOM 1540 C CA . VAL A 1 203 ? -8.106 -7.170 12.042 1.00 97.75 203 VAL A CA 1
ATOM 1541 C C . VAL A 1 203 ? -8.019 -6.716 13.494 1.00 97.75 203 VAL A C 1
ATOM 1543 O O . VAL A 1 203 ? -8.912 -7.011 14.286 1.00 97.75 203 VAL A O 1
ATOM 1546 N N . ILE A 1 204 ? -6.947 -6.021 13.863 1.00 97.25 204 ILE A N 1
ATOM 1547 C CA . ILE A 1 204 ? -6.825 -5.389 15.180 1.00 97.25 204 ILE A CA 1
ATOM 1548 C C . ILE A 1 204 ? -7.055 -3.896 14.994 1.00 97.25 204 ILE A C 1
ATOM 1550 O O . ILE A 1 204 ? -6.322 -3.240 14.261 1.00 97.25 204 ILE A O 1
ATOM 1554 N N . TYR A 1 205 ? -8.082 -3.368 15.652 1.00 95.56 205 TYR A N 1
ATOM 1555 C CA . TYR A 1 205 ? -8.454 -1.961 15.561 1.00 95.56 205 TYR A CA 1
ATOM 1556 C C . TYR A 1 205 ? -7.808 -1.119 16.673 1.00 95.56 205 TYR A C 1
ATOM 1558 O O . TYR A 1 205 ? -7.446 -1.660 17.722 1.00 95.56 205 TYR A O 1
ATOM 1566 N N . PRO A 1 206 ? -7.695 0.206 16.473 1.00 93.44 206 PRO A N 1
ATOM 1567 C CA . PRO A 1 206 ? -7.325 1.149 17.523 1.00 93.44 206 PRO A CA 1
ATOM 1568 C C . PRO A 1 206 ? -8.218 1.040 18.760 1.00 93.44 206 PRO A C 1
ATOM 1570 O O . PRO A 1 206 ? -9.435 0.887 18.644 1.00 93.44 206 PRO A O 1
ATOM 1573 N N . THR A 1 207 ? -7.617 1.193 19.940 1.00 90.69 207 THR A N 1
ATOM 1574 C CA . THR A 1 207 ? -8.332 1.243 21.231 1.00 90.69 207 THR A CA 1
ATOM 1575 C C . THR A 1 207 ? -8.278 2.622 21.894 1.00 90.69 207 THR A C 1
ATOM 1577 O O . THR A 1 207 ? -8.775 2.815 23.001 1.00 90.69 207 THR A O 1
ATOM 1580 N N . GLN A 1 208 ? -7.646 3.590 21.237 1.00 86.69 208 GLN A N 1
ATOM 1581 C CA . GLN A 1 208 ? -7.618 5.001 21.609 1.00 86.69 208 GLN A CA 1
ATOM 1582 C C . GLN A 1 208 ? -8.737 5.775 20.903 1.00 86.69 208 GLN A C 1
ATOM 1584 O O . GLN A 1 208 ? -9.198 5.372 19.835 1.00 86.69 208 GLN A O 1
ATOM 1589 N N . LYS A 1 209 ? -9.141 6.926 21.465 1.00 82.38 209 LYS A N 1
ATOM 1590 C CA . LYS A 1 209 ? -10.085 7.834 20.795 1.00 82.38 209 LYS A CA 1
ATOM 1591 C C . LYS A 1 209 ? -9.499 8.285 19.453 1.00 82.38 209 LYS A C 1
ATOM 1593 O O . LYS A 1 209 ? -8.396 8.831 19.408 1.00 82.38 209 LYS A O 1
ATOM 1598 N N . PHE A 1 210 ? -10.250 8.055 18.381 1.00 83.69 210 PHE A N 1
ATOM 1599 C CA . PHE A 1 210 ? -9.814 8.356 17.023 1.00 83.69 210 PHE A CA 1
ATOM 1600 C C . PHE A 1 210 ? -9.822 9.866 16.729 1.00 83.69 210 PHE A C 1
ATOM 1602 O O . PHE A 1 210 ? -10.690 10.598 17.212 1.00 83.69 210 PHE A O 1
ATOM 1609 N N . LEU A 1 211 ? -8.848 10.335 15.947 1.00 87.00 211 LEU A N 1
ATOM 1610 C CA . LEU A 1 211 ? -8.827 11.683 15.366 1.00 87.00 211 LEU A CA 1
ATOM 1611 C C . LEU A 1 211 ? -9.425 11.643 13.952 1.00 87.00 211 LEU A C 1
ATOM 1613 O O . LEU A 1 211 ? -9.485 10.577 13.336 1.00 87.00 211 LEU A O 1
ATOM 1617 N N . TYR A 1 212 ? -9.806 12.801 13.406 1.00 85.94 212 TYR A N 1
ATOM 1618 C CA . TYR A 1 212 ? -10.486 12.871 12.108 1.00 85.94 212 TYR A CA 1
ATOM 1619 C C . TYR A 1 212 ? -9.822 13.827 11.115 1.00 85.94 212 TYR A C 1
ATOM 1621 O O . TYR A 1 212 ? -9.216 14.839 11.482 1.00 85.94 212 TYR A O 1
ATOM 1629 N N . TYR A 1 213 ? -9.978 13.487 9.839 1.00 82.62 213 TYR A N 1
ATOM 1630 C CA . TYR A 1 213 ? -9.614 14.306 8.691 1.00 82.62 213 TYR A CA 1
ATOM 1631 C C . TYR A 1 213 ? -10.889 14.805 7.972 1.00 82.62 213 TYR A C 1
ATOM 1633 O O . TYR A 1 213 ? -11.951 14.174 8.032 1.00 82.62 213 TYR A O 1
ATOM 1641 N N . LEU A 1 214 ? -10.787 15.953 7.299 1.00 79.62 214 LEU A N 1
ATOM 1642 C CA . LEU A 1 214 ? -11.686 16.370 6.219 1.00 79.62 214 LEU A CA 1
ATOM 1643 C C . LEU A 1 214 ? -11.391 15.542 4.964 1.00 79.62 214 LEU A C 1
ATOM 1645 O O . LEU A 1 214 ? -10.275 15.065 4.786 1.00 79.62 214 LEU A O 1
ATOM 1649 N N . SER A 1 215 ? -12.325 15.490 4.010 1.00 68.31 215 SER A N 1
ATOM 1650 C CA . SER A 1 215 ? -12.200 14.720 2.754 1.00 68.31 215 SER A CA 1
ATOM 1651 C C . SER A 1 215 ? -10.917 14.974 1.934 1.00 68.31 215 SER A C 1
ATOM 1653 O O . SER A 1 215 ? -10.552 14.151 1.090 1.00 68.31 215 SER A O 1
ATOM 1655 N N . ARG A 1 216 ? -10.206 16.079 2.201 1.00 67.81 216 ARG A N 1
ATOM 1656 C CA . ARG A 1 216 ? -8.930 16.472 1.579 1.00 67.81 216 ARG A CA 1
ATOM 1657 C C . ARG A 1 216 ? -7.672 16.104 2.382 1.00 67.81 216 ARG A C 1
ATOM 1659 O O . ARG A 1 216 ? -6.585 16.393 1.900 1.00 67.81 216 ARG A O 1
ATOM 1666 N N . GLY A 1 217 ? -7.805 15.460 3.545 1.00 72.19 217 GLY A N 1
ATOM 1667 C CA . GLY A 1 217 ? -6.684 15.036 4.395 1.00 72.19 217 GLY A CA 1
ATOM 1668 C C . GLY A 1 217 ? -6.217 16.052 5.428 1.00 72.19 217 GLY A C 1
ATOM 1669 O O . GLY A 1 217 ? -5.129 15.900 5.984 1.00 72.19 217 GLY A O 1
ATOM 1670 N N . GLU A 1 218 ? -7.007 17.097 5.664 1.00 80.31 218 GLU A N 1
ATOM 1671 C CA . GLU A 1 218 ? -6.731 18.130 6.664 1.00 80.31 218 GLU A CA 1
ATOM 1672 C C . GLU A 1 218 ? -7.325 17.722 8.007 1.00 80.31 218 GLU A C 1
ATOM 1674 O O . GLU A 1 218 ? -8.480 17.303 8.067 1.00 80.31 218 GLU A O 1
ATOM 1679 N N . LYS A 1 219 ? -6.541 17.787 9.090 1.00 81.62 219 LYS A N 1
ATOM 1680 C CA . LYS A 1 219 ? -7.010 17.355 10.415 1.00 81.62 219 LYS A CA 1
ATOM 1681 C C . LYS A 1 219 ? -8.080 18.313 10.921 1.00 81.62 219 LYS A C 1
ATOM 1683 O O . LYS A 1 219 ? -7.789 19.476 11.178 1.00 81.62 219 LYS A O 1
ATOM 1688 N N . ASP A 1 220 ? -9.271 17.784 11.164 1.00 84.31 220 ASP A N 1
ATOM 1689 C CA . ASP A 1 220 ? -10.377 18.510 11.774 1.00 84.31 220 ASP A CA 1
ATOM 1690 C C . ASP A 1 220 ? -11.203 17.528 12.612 1.00 84.31 220 ASP A C 1
ATOM 1692 O O . ASP A 1 220 ? -11.950 16.708 12.090 1.00 84.31 220 ASP A O 1
ATOM 1696 N N . ASN A 1 221 ? -11.076 17.603 13.936 1.00 84.06 221 ASN A N 1
ATOM 1697 C CA . ASN A 1 221 ? -11.834 16.730 14.834 1.00 84.06 221 ASN A CA 1
ATOM 1698 C C . ASN A 1 221 ? -13.298 17.177 15.008 1.00 84.06 221 ASN A C 1
ATOM 1700 O O . ASN A 1 221 ? -14.117 16.420 15.538 1.00 84.06 221 ASN A O 1
ATOM 1704 N N . THR A 1 222 ? -13.633 18.394 14.579 1.00 84.69 222 THR A N 1
ATOM 1705 C CA . THR A 1 222 ? -14.966 18.990 14.687 1.00 84.69 222 THR A CA 1
ATOM 1706 C C . THR A 1 222 ? -15.815 18.628 13.476 1.00 84.69 222 THR A C 1
ATOM 1708 O O . THR A 1 222 ? -16.919 18.121 13.658 1.00 84.69 222 THR A O 1
ATOM 1711 N N . ASN A 1 223 ? -15.289 18.784 12.263 1.00 86.75 223 ASN A N 1
ATOM 1712 C CA . ASN A 1 223 ? -16.028 18.537 11.019 1.00 86.75 223 ASN A CA 1
ATOM 1713 C C . ASN A 1 223 ? -15.561 17.284 10.263 1.00 86.75 223 ASN A C 1
ATOM 1715 O O . ASN A 1 223 ? -16.224 16.848 9.324 1.00 86.75 223 ASN A O 1
ATOM 1719 N N . GLY A 1 224 ? -14.422 16.704 10.644 1.00 87.38 224 GLY A N 1
ATOM 1720 C CA . GLY A 1 224 ? -13.885 15.514 9.998 1.00 87.38 224 GLY A CA 1
ATOM 1721 C C . GLY A 1 224 ? -14.726 14.266 10.241 1.00 87.38 224 GLY A C 1
ATOM 1722 O O . GLY A 1 224 ? -15.537 14.186 11.164 1.00 87.38 224 GLY A O 1
ATOM 1723 N N . THR A 1 225 ? -14.535 13.275 9.380 1.00 88.62 225 THR A N 1
ATOM 1724 C CA . THR A 1 225 ? -15.287 12.014 9.386 1.00 88.62 225 THR A CA 1
ATOM 1725 C C . THR A 1 225 ? -14.360 10.888 8.953 1.00 88.62 225 THR A C 1
ATOM 1727 O O . THR A 1 225 ? -13.595 11.051 8.004 1.00 88.62 225 THR A O 1
ATOM 1730 N N . LEU A 1 226 ? -14.436 9.741 9.627 1.00 90.31 226 LEU A N 1
ATOM 1731 C CA . LEU A 1 226 ? -13.850 8.500 9.132 1.00 90.31 226 LEU A CA 1
ATOM 1732 C C . LEU A 1 226 ? -14.805 7.875 8.111 1.00 90.31 226 LEU A C 1
ATOM 1734 O O . LEU A 1 226 ? -15.953 7.587 8.436 1.00 90.31 226 LEU A O 1
ATOM 1738 N N . PHE A 1 227 ? -14.342 7.586 6.902 1.00 91.44 227 PHE A N 1
ATOM 1739 C CA . PHE A 1 227 ? -15.082 6.725 5.984 1.00 91.44 227 PHE A CA 1
ATOM 1740 C C . PHE A 1 227 ? -14.703 5.268 6.239 1.00 91.44 227 PHE A C 1
ATOM 1742 O O . PHE A 1 227 ? -13.615 4.827 5.865 1.00 91.44 227 PHE A O 1
ATOM 1749 N N . PHE A 1 228 ? -15.598 4.526 6.887 1.00 93.44 228 PHE A N 1
ATOM 1750 C CA . PHE A 1 228 ? -15.394 3.122 7.233 1.00 93.44 228 PHE A CA 1
ATOM 1751 C C . PHE A 1 228 ? -16.379 2.260 6.455 1.00 93.44 228 PHE A C 1
ATOM 1753 O O . PHE A 1 228 ? -17.584 2.326 6.676 1.00 93.44 228 PHE A O 1
ATOM 1760 N N . THR A 1 229 ? -15.862 1.471 5.516 1.00 94.44 229 THR A N 1
ATOM 1761 C CA . THR A 1 229 ? -16.676 0.667 4.594 1.00 94.44 229 THR A CA 1
ATOM 1762 C C . THR A 1 229 ? -16.229 -0.801 4.633 1.00 94.44 229 THR A C 1
ATOM 1764 O O . THR A 1 229 ? -15.540 -1.262 3.719 1.00 94.44 229 THR A O 1
ATOM 1767 N N . PRO A 1 230 ? -16.539 -1.536 5.719 1.00 95.75 230 PRO A N 1
ATOM 1768 C CA . PRO A 1 230 ? -16.394 -2.986 5.759 1.00 95.75 230 PRO A CA 1
ATOM 1769 C C . PRO A 1 230 ? -17.538 -3.682 4.999 1.00 95.75 230 PRO A C 1
ATOM 1771 O O . PRO A 1 230 ? -18.653 -3.162 4.934 1.00 95.75 230 PRO A O 1
ATOM 1774 N N . THR A 1 231 ? -17.302 -4.889 4.486 1.00 95.38 231 THR A N 1
ATOM 1775 C CA . THR A 1 231 ? -18.386 -5.810 4.107 1.00 95.38 231 THR A CA 1
ATOM 1776 C C . THR A 1 231 ? -19.162 -6.273 5.341 1.00 95.38 231 THR A C 1
ATOM 1778 O O . THR A 1 231 ? -18.670 -6.195 6.469 1.00 95.38 231 THR A O 1
ATOM 1781 N N . GLU A 1 232 ? -20.386 -6.764 5.143 1.00 94.69 232 GLU A N 1
ATOM 1782 C CA . GLU A 1 232 ? -21.281 -7.165 6.237 1.00 94.69 232 GLU A CA 1
ATOM 1783 C C . GLU A 1 232 ? -20.669 -8.232 7.160 1.00 94.69 232 GLU A C 1
ATOM 1785 O O . GLU A 1 232 ? -20.768 -8.131 8.383 1.00 94.69 232 GLU A O 1
ATOM 1790 N N . ASP A 1 233 ? -19.980 -9.225 6.598 1.00 95.38 233 ASP A N 1
ATOM 1791 C CA . ASP A 1 233 ? -19.307 -10.281 7.358 1.00 95.38 233 ASP A CA 1
ATOM 1792 C C . ASP A 1 233 ? -18.191 -9.732 8.263 1.00 95.38 233 ASP A C 1
ATOM 1794 O O . ASP A 1 233 ? -18.018 -10.200 9.389 1.00 95.38 233 ASP A O 1
ATOM 1798 N N . ILE A 1 234 ? -17.467 -8.702 7.811 1.00 96.75 234 ILE A N 1
ATOM 1799 C CA . ILE A 1 234 ? -16.433 -8.027 8.604 1.00 96.75 234 ILE A CA 1
ATOM 1800 C C . ILE A 1 234 ? -17.075 -7.127 9.651 1.00 96.75 234 ILE A C 1
ATOM 1802 O O . ILE A 1 234 ? -16.659 -7.150 10.807 1.00 96.75 234 ILE A O 1
ATOM 1806 N N . PHE A 1 235 ? -18.108 -6.368 9.280 1.00 95.25 235 PHE A N 1
ATOM 1807 C CA . PHE A 1 235 ? -18.841 -5.521 10.217 1.00 95.25 235 PHE A CA 1
ATOM 1808 C C . PHE A 1 235 ? -19.425 -6.328 11.377 1.00 95.25 23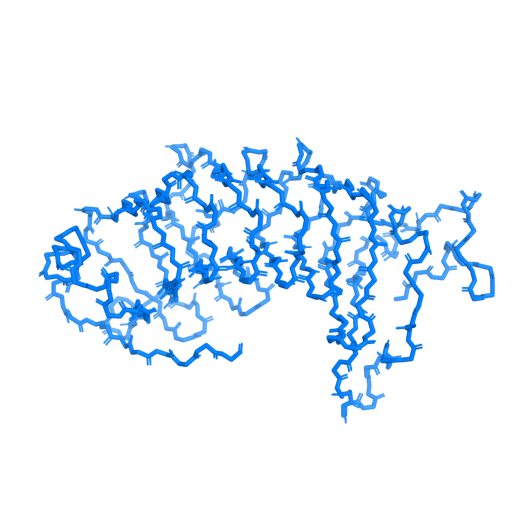5 PHE A C 1
ATOM 1810 O O . PHE A 1 235 ? -19.434 -5.868 12.516 1.00 95.25 235 PHE A O 1
ATOM 1817 N N . ASN A 1 236 ? -19.876 -7.554 11.110 1.00 95.94 236 ASN A N 1
ATOM 1818 C CA . ASN A 1 236 ? -20.476 -8.416 12.117 1.00 95.94 236 ASN A CA 1
ATOM 1819 C C . ASN A 1 236 ? -19.490 -9.019 13.127 1.00 95.94 236 ASN A C 1
ATOM 1821 O O . ASN A 1 236 ? -19.948 -9.575 14.130 1.00 95.94 236 ASN A O 1
ATOM 1825 N N . ARG A 1 237 ? -18.175 -8.866 12.928 1.00 96.69 237 ARG A N 1
ATOM 1826 C CA . ARG A 1 237 ? -17.154 -9.352 13.866 1.00 96.69 237 ARG A CA 1
ATOM 1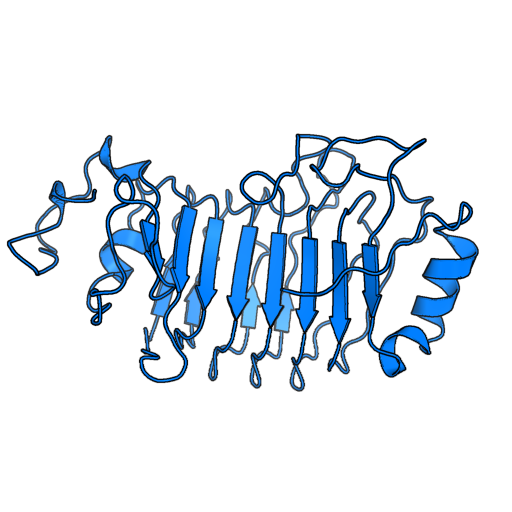827 C C . ARG A 1 237 ? -17.198 -8.576 15.192 1.00 96.69 237 ARG A C 1
ATOM 1829 O O . ARG A 1 237 ? -17.313 -7.345 15.165 1.00 96.69 237 ARG A O 1
ATOM 1836 N N . PRO A 1 238 ? -17.064 -9.247 16.355 1.00 95.50 238 PRO A N 1
ATOM 1837 C CA . PRO A 1 238 ? -17.118 -8.585 17.660 1.00 95.50 238 PRO A CA 1
ATOM 1838 C C . PRO A 1 238 ? -16.116 -7.434 17.815 1.00 95.50 238 PRO A C 1
ATOM 1840 O O . PRO A 1 238 ? -16.460 -6.378 18.346 1.00 95.50 238 PRO A O 1
ATOM 1843 N N . GLU A 1 239 ? -14.888 -7.599 17.323 1.00 94.56 239 GLU A N 1
ATOM 1844 C CA . GLU A 1 239 ? -13.847 -6.573 17.380 1.00 94.56 239 GLU A CA 1
ATOM 1845 C C . GLU A 1 239 ? -14.179 -5.336 16.534 1.00 94.56 239 GLU A C 1
ATOM 1847 O O . GLU A 1 239 ? -13.884 -4.215 16.952 1.00 94.56 239 GLU A O 1
ATOM 1852 N N . THR A 1 240 ? -14.842 -5.520 15.388 1.00 95.00 240 THR A N 1
ATOM 1853 C CA . THR A 1 240 ? -15.257 -4.424 14.506 1.00 95.00 240 THR A CA 1
ATOM 1854 C C . THR A 1 240 ? -16.412 -3.638 15.114 1.00 95.00 240 THR A C 1
ATOM 1856 O O . THR A 1 240 ? -16.349 -2.408 15.157 1.00 95.00 240 THR A O 1
ATOM 1859 N N . LYS A 1 241 ? -17.428 -4.325 15.653 1.00 93.12 241 LYS A N 1
ATOM 1860 C CA . LYS A 1 241 ? -18.534 -3.676 16.379 1.00 93.12 241 LYS A CA 1
ATOM 1861 C C . LYS A 1 241 ? -18.018 -2.877 17.567 1.00 93.12 241 LYS A C 1
ATOM 1863 O O . LYS A 1 241 ? -18.314 -1.690 17.678 1.00 93.12 241 LYS A O 1
ATOM 1868 N N . LYS A 1 242 ? -17.143 -3.479 18.383 1.00 91.88 242 LYS A N 1
ATOM 1869 C CA . LYS A 1 242 ? -16.520 -2.800 19.526 1.00 91.88 242 LYS A CA 1
ATOM 1870 C C . LYS A 1 242 ? -15.762 -1.540 19.105 1.00 91.88 242 LYS A C 1
ATOM 1872 O O . LYS A 1 242 ? -15.881 -0.518 19.777 1.00 91.88 242 LYS A O 1
ATOM 1877 N N . PHE A 1 243 ? -15.008 -1.592 18.005 1.00 91.31 243 PHE A N 1
ATOM 1878 C CA . PHE A 1 243 ? -14.305 -0.420 17.480 1.00 91.31 243 PHE A CA 1
ATOM 1879 C C . PHE A 1 243 ? -15.259 0.724 17.134 1.00 91.31 243 PHE A C 1
ATOM 1881 O O . PHE A 1 243 ? -15.073 1.843 17.617 1.00 91.31 243 PHE A O 1
ATOM 1888 N N . VAL A 1 244 ? -16.307 0.422 16.370 1.00 89.69 244 VAL A N 1
ATOM 1889 C CA . VAL A 1 244 ? -17.320 1.398 15.952 1.00 89.69 244 VAL A CA 1
ATOM 1890 C C . VAL A 1 244 ? -18.083 1.978 17.144 1.00 89.69 244 VAL A C 1
ATOM 1892 O O . VAL A 1 244 ? -18.285 3.187 17.210 1.00 89.69 244 VAL A O 1
ATOM 1895 N N . GLU A 1 245 ? -18.484 1.143 18.099 1.00 86.88 245 GLU A N 1
ATOM 1896 C CA . GLU A 1 245 ? -19.321 1.548 19.234 1.00 86.88 245 GLU A CA 1
ATOM 1897 C C . GLU A 1 245 ? -18.539 2.282 20.330 1.00 86.88 245 GLU A C 1
ATOM 1899 O O . GLU A 1 245 ? -19.071 3.199 20.952 1.00 86.88 245 GLU A O 1
ATOM 1904 N N . THR A 1 246 ? -17.284 1.888 20.580 1.00 84.62 246 THR A N 1
ATOM 1905 C CA . THR A 1 246 ? -16.504 2.367 21.737 1.00 84.62 246 THR A CA 1
ATOM 1906 C C . THR A 1 246 ? -15.479 3.435 21.362 1.00 84.62 246 THR A C 1
ATOM 1908 O O . THR A 1 246 ? -15.325 4.425 22.076 1.00 84.62 246 THR A O 1
ATOM 1911 N N . TYR A 1 247 ? -14.746 3.241 20.262 1.00 80.50 247 TYR A N 1
ATOM 1912 C CA . TYR A 1 247 ? -13.565 4.055 19.933 1.00 80.50 247 TYR A CA 1
ATOM 1913 C C . TYR A 1 247 ? -13.836 5.118 18.862 1.00 80.50 247 TYR A C 1
ATOM 1915 O O . TYR A 1 247 ? -13.015 6.020 18.667 1.00 80.50 247 TYR A O 1
ATOM 1923 N N . ILE A 1 248 ? -15.040 5.095 18.279 1.00 78.94 248 ILE A N 1
ATOM 1924 C CA . ILE A 1 248 ? -15.618 6.175 17.470 1.00 78.94 248 ILE A CA 1
ATOM 1925 C C . ILE A 1 248 ? -16.842 6.774 18.204 1.00 78.94 248 ILE A C 1
ATOM 1927 O O . ILE A 1 248 ? -17.960 6.755 17.686 1.00 78.94 248 ILE A O 1
ATOM 1931 N N . PRO A 1 249 ? -16.668 7.308 19.432 1.00 58.22 249 PRO A N 1
ATOM 1932 C CA . PRO A 1 249 ? -17.778 7.655 20.330 1.00 58.22 249 PRO A CA 1
ATOM 1933 C C . PRO A 1 249 ? -18.695 8.759 19.784 1.00 58.22 249 PRO A C 1
ATOM 1935 O O . PRO A 1 249 ? -19.876 8.800 20.110 1.00 58.22 249 PRO A O 1
ATOM 1938 N N . ASP A 1 250 ? -18.173 9.615 18.901 1.00 72.81 250 ASP A N 1
ATOM 1939 C CA . ASP A 1 250 ? -18.927 10.715 18.288 1.00 72.81 250 ASP A CA 1
ATOM 1940 C C . ASP A 1 250 ? -19.678 10.265 17.010 1.00 72.81 250 ASP A C 1
ATOM 1942 O O . ASP A 1 250 ? -20.272 11.092 16.320 1.00 72.81 250 ASP A O 1
ATOM 1946 N N . LYS A 1 251 ? -19.619 8.964 16.663 1.00 72.25 251 LYS A N 1
ATOM 1947 C CA . LYS A 1 251 ? -20.249 8.321 15.489 1.00 72.25 251 LYS A CA 1
ATOM 1948 C C . LYS A 1 251 ? -20.024 9.050 14.157 1.00 72.25 251 LYS A C 1
ATOM 1950 O O . LYS A 1 251 ? -20.837 8.937 13.242 1.00 72.25 251 LYS A O 1
ATOM 1955 N N . LYS A 1 252 ? -18.902 9.766 14.016 1.00 82.25 252 LYS A N 1
ATOM 1956 C CA . LYS A 1 252 ? -18.497 10.460 12.781 1.00 82.25 252 LYS A CA 1
ATOM 1957 C C . LYS A 1 252 ? -17.964 9.467 11.752 1.00 82.25 252 LYS A C 1
ATOM 1959 O O . LYS A 1 252 ? -16.776 9.459 11.425 1.00 82.25 252 LYS A O 1
ATOM 1964 N N . ILE A 1 253 ? -18.860 8.597 11.295 1.00 85.12 253 ILE A N 1
ATOM 1965 C CA . ILE A 1 253 ? -18.600 7.547 10.320 1.00 85.12 253 ILE A CA 1
ATOM 1966 C C . ILE A 1 253 ? -19.432 7.817 9.076 1.00 85.12 253 ILE A C 1
ATOM 1968 O O . ILE A 1 253 ? -20.656 7.905 9.143 1.00 85.12 253 ILE A O 1
ATOM 1972 N N . GLY A 1 254 ? -18.757 7.921 7.939 1.00 83.44 254 GLY A N 1
ATOM 1973 C CA . GLY A 1 254 ? -19.374 7.904 6.622 1.00 83.44 254 GLY A CA 1
ATOM 1974 C C . GLY A 1 254 ? -19.163 6.557 5.938 1.00 83.44 254 GLY A C 1
ATOM 1975 O O . GLY A 1 254 ? -18.247 5.806 6.273 1.00 83.44 254 GLY A O 1
ATOM 1976 N N . VAL A 1 255 ? -19.973 6.290 4.919 1.00 79.62 255 VAL A N 1
ATOM 1977 C CA . VAL A 1 255 ? -19.747 5.196 3.967 1.00 79.62 255 VAL A CA 1
ATOM 1978 C C . VAL A 1 255 ? -19.297 5.820 2.654 1.00 79.62 255 VAL A C 1
ATOM 1980 O O . VAL A 1 255 ? -19.925 6.763 2.171 1.00 79.62 255 VAL A O 1
ATOM 1983 N N . ALA A 1 256 ? -18.204 5.324 2.084 1.00 74.62 256 ALA A N 1
ATOM 1984 C CA . ALA A 1 256 ? -17.686 5.791 0.804 1.00 74.62 256 ALA A CA 1
ATOM 1985 C C . ALA A 1 256 ? -17.749 4.659 -0.222 1.00 74.62 256 ALA A C 1
ATOM 1987 O O . ALA A 1 256 ? -17.592 3.487 0.117 1.00 74.62 256 ALA A O 1
ATOM 1988 N N . ARG A 1 257 ? -17.980 5.003 -1.492 1.00 60.56 257 ARG A N 1
ATOM 1989 C CA . ARG A 1 257 ? -17.849 4.031 -2.580 1.00 60.56 257 ARG A CA 1
ATOM 1990 C C . ARG A 1 257 ? -16.374 3.883 -2.924 1.00 60.56 257 ARG A C 1
ATOM 1992 O O . ARG A 1 257 ? -15.674 4.881 -3.084 1.00 60.56 257 ARG A O 1
ATOM 1999 N N . PHE A 1 258 ? -15.925 2.637 -3.019 1.00 50.34 258 PHE A N 1
ATOM 2000 C CA . PHE A 1 258 ? -14.624 2.324 -3.586 1.00 50.34 258 PHE A CA 1
ATOM 2001 C C . PHE A 1 258 ? -14.738 2.514 -5.103 1.00 50.34 258 PHE A C 1
ATOM 2003 O O . PHE A 1 258 ? -15.510 1.797 -5.738 1.00 50.34 258 PHE A O 1
ATOM 2010 N N . ASN A 1 259 ? -14.053 3.523 -5.643 1.00 46.53 259 ASN A N 1
ATOM 2011 C CA . ASN A 1 259 ? -13.920 3.731 -7.086 1.00 46.53 259 ASN A CA 1
ATOM 2012 C C . ASN A 1 259 ? -12.616 3.101 -7.565 1.00 46.53 259 ASN A C 1
ATOM 2014 O O . ASN A 1 259 ? -11.585 3.362 -6.899 1.00 46.53 259 ASN A O 1
#

Radius of gyration: 18.87 Å; Cα contacts (8 Å, |Δi|>4): 641; chains: 1; bounding box: 46×35×52 Å

Foldseek 3Di:
DQVQQDDPPDGNLVGAGDLVRL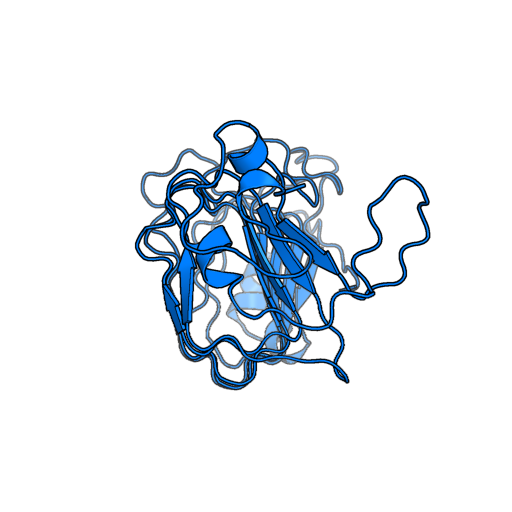ADEADAELPDDPDPVDPHNVPPLDCPPVLSSQCHQSRQYAYEHYDDPVRAEEDAEHEHHCNHAHYEDESYAYQYYHCQNPQNHQEYYDEQHAHHAEDEQQNHPHQQQPALPFAAPPRWRYAYYENHARHAYYHHHPCVPGDPDRETAEYYDYQHQNHADEQEQQSHAEYAEYEEYNYPHHYAHHPAAHWFDDNRSHTDRPPGAHAYHYDPVVCPDPNNVCCQVPRPVVNRYDHDDDD